Protein AF-X1B7Y0-F1 (afdb_monomer_lite)

Foldseek 3Di:
DDFLFDFQADEDEPVDHGDDDDDDDDPPDDDDDDFCVVVPDLSSVLSVLQSPVLVLLLVLLCVLPVPQFPRNDTHQYEYFADDDELDWAADLRHTYWHDHDPQFHTQSHALSSQLRVQLVSLVRLVADAFLQSLLSSQLSRCLSVVAQAACQRGNDHNPHGPGGLCDQAAPPDDDGSNVSSSLNSVLLNQLLVLCCVVPVPCSSVLSSSLSSCLSNVDHYHHDALVSLVSSLCSQADDRDCQLHGPSRVSSQRSNVSRVSHDDHHPVDDDDDVPDDDDDPD

pLDDT: mean 94.9, std 6.5, range [64.12, 98.94]

Radius of gyration: 22.17 Å; chains: 1; bounding box: 69×45×74 Å

Organism: NCBI:txid412755

Structure (mmCIF, N/CA/C/O backbone):
data_AF-X1B7Y0-F1
#
_entry.id   AF-X1B7Y0-F1
#
loop_
_atom_site.group_PDB
_atom_site.id
_atom_site.type_symbol
_atom_site.label_atom_id
_atom_site.label_alt_id
_atom_site.label_comp_id
_atom_site.label_asym_id
_atom_site.label_entity_id
_atom_site.label_seq_id
_atom_site.pdbx_PDB_ins_code
_atom_site.Cartn_x
_atom_site.Cartn_y
_atom_site.Cartn_z
_atom_site.occupancy
_atom_site.B_iso_or_equiv
_atom_site.auth_seq_id
_atom_site.auth_comp_id
_atom_site.auth_asym_id
_atom_site.auth_atom_id
_atom_site.pdbx_PDB_model_num
ATOM 1 N N . GLU A 1 1 ? 1.555 -11.333 -31.227 1.00 80.06 1 GLU A N 1
ATOM 2 C CA . GLU A 1 1 ? 2.523 -10.581 -30.402 1.00 80.06 1 GLU A CA 1
ATOM 3 C C . GLU A 1 1 ? 1.933 -10.410 -29.010 1.00 80.06 1 GLU A C 1
ATOM 5 O O . GLU A 1 1 ? 0.714 -10.444 -28.895 1.00 80.06 1 GLU A O 1
ATOM 10 N N . SER A 1 2 ? 2.763 -10.257 -27.983 1.00 84.38 2 SER A N 1
ATOM 11 C CA . SER A 1 2 ? 2.358 -9.980 -26.602 1.00 84.38 2 SER A CA 1
ATOM 12 C C . SER A 1 2 ? 3.223 -8.850 -26.042 1.00 84.38 2 SER A C 1
ATOM 14 O O . SER A 1 2 ? 4.425 -8.804 -26.311 1.00 84.38 2 SER A O 1
ATOM 16 N N . ARG A 1 3 ? 2.598 -7.929 -25.305 1.00 88.06 3 ARG A N 1
ATOM 17 C CA . ARG A 1 3 ? 3.204 -6.731 -24.700 1.00 88.06 3 ARG A CA 1
ATOM 18 C C . ARG A 1 3 ? 2.791 -6.644 -23.232 1.00 88.06 3 ARG A C 1
ATOM 20 O O . ARG A 1 3 ? 1.806 -7.272 -22.852 1.00 88.06 3 ARG A O 1
ATOM 27 N N . LEU A 1 4 ? 3.484 -5.823 -22.446 1.00 88.62 4 LEU A N 1
ATOM 28 C CA . LEU A 1 4 ? 3.131 -5.521 -21.051 1.00 88.62 4 LEU A CA 1
ATOM 29 C C . LEU A 1 4 ? 2.107 -4.374 -20.984 1.00 88.62 4 LEU A C 1
ATOM 31 O O . LEU A 1 4 ? 2.339 -3.283 -20.470 1.00 88.62 4 LEU A O 1
ATOM 35 N N . TRP A 1 5 ? 0.957 -4.649 -21.596 1.00 88.44 5 TRP A N 1
ATOM 36 C CA . TRP A 1 5 ? -0.239 -3.814 -21.674 1.00 88.44 5 TRP A CA 1
ATOM 37 C C . TRP A 1 5 ? -1.416 -4.685 -21.242 1.00 88.44 5 TRP A C 1
ATOM 39 O O . TRP A 1 5 ? -1.555 -5.809 -21.730 1.00 88.44 5 TRP A O 1
ATOM 49 N N . GLY A 1 6 ? -2.322 -4.124 -20.439 1.00 90.06 6 GLY A N 1
ATOM 50 C CA . GLY A 1 6 ? -3.611 -4.709 -20.070 1.00 90.06 6 GLY A CA 1
ATOM 51 C C . GLY A 1 6 ? -4.766 -3.716 -20.172 1.00 90.06 6 GLY A C 1
ATOM 52 O O . GLY A 1 6 ? -4.624 -2.628 -20.725 1.00 90.06 6 GLY A O 1
ATOM 53 N N . GLU A 1 7 ? -5.920 -4.103 -19.634 1.00 92.94 7 GLU A N 1
ATOM 54 C CA . GLU A 1 7 ? -7.080 -3.213 -19.482 1.00 92.94 7 GLU A CA 1
ATOM 55 C C . GLU A 1 7 ? -6.757 -2.046 -18.539 1.00 92.94 7 GLU A C 1
ATOM 57 O O . GLU A 1 7 ? -6.940 -0.882 -18.891 1.00 92.94 7 GLU A O 1
ATOM 62 N N . TRP A 1 8 ? -6.189 -2.364 -17.376 1.00 96.06 8 TRP A N 1
ATOM 63 C CA . TRP A 1 8 ? -6.007 -1.408 -16.283 1.00 96.06 8 TRP A CA 1
ATOM 64 C C . TRP A 1 8 ? -4.672 -0.679 -16.318 1.00 96.06 8 TRP A C 1
ATOM 66 O O . TRP A 1 8 ? -4.613 0.483 -15.936 1.00 96.06 8 TRP A O 1
ATOM 76 N N . PHE A 1 9 ? -3.615 -1.326 -16.813 1.00 97.25 9 PHE A N 1
ATOM 77 C CA . PHE A 1 9 ? -2.254 -0.793 -16.763 1.00 97.25 9 PHE A CA 1
ATOM 78 C C . PHE A 1 9 ? -1.541 -0.903 -18.098 1.00 97.25 9 PHE A C 1
ATOM 80 O O . PHE A 1 9 ? -1.702 -1.879 -18.838 1.00 97.25 9 PHE A O 1
ATOM 87 N N . ARG A 1 10 ? -0.683 0.077 -18.373 1.00 96.75 10 ARG A N 1
ATOM 88 C CA . ARG A 1 10 ? 0.258 0.034 -19.486 1.00 96.75 10 ARG A CA 1
ATOM 89 C C . ARG A 1 10 ? 1.651 0.388 -18.996 1.00 96.75 10 ARG A C 1
ATOM 91 O O . ARG A 1 10 ? 1.861 1.475 -18.466 1.00 96.75 10 ARG A O 1
ATOM 98 N N . VAL A 1 11 ? 2.592 -0.519 -19.227 1.00 97.69 11 VAL A N 1
ATOM 99 C CA . VAL A 1 11 ? 3.997 -0.295 -18.901 1.00 97.69 11 VAL A CA 1
ATOM 100 C C . VAL A 1 11 ? 4.692 0.446 -20.036 1.00 97.69 11 VAL A C 1
ATOM 102 O O . VAL A 1 11 ? 4.470 0.134 -21.208 1.00 97.69 11 VAL A O 1
ATOM 105 N N . PHE A 1 12 ? 5.536 1.408 -19.672 1.00 97.56 12 PHE A N 1
ATOM 106 C CA . PHE A 1 12 ? 6.396 2.152 -20.585 1.00 97.56 12 PHE A CA 1
ATOM 107 C C . PHE A 1 12 ? 7.851 2.040 -20.137 1.00 97.56 12 PHE A C 1
ATOM 109 O O . PHE A 1 12 ? 8.200 2.458 -19.030 1.00 97.56 12 PHE A O 1
ATOM 116 N N . ASN A 1 13 ? 8.709 1.503 -21.002 1.00 97.06 13 ASN A N 1
ATOM 117 C CA . ASN A 1 13 ? 10.142 1.434 -20.747 1.00 97.06 13 ASN A CA 1
ATOM 118 C C . ASN A 1 13 ? 10.817 2.751 -21.158 1.00 97.06 13 ASN A C 1
ATOM 120 O O . ASN A 1 13 ? 10.973 3.034 -22.342 1.00 97.06 13 ASN A O 1
ATOM 124 N N . GLN A 1 14 ? 11.262 3.548 -20.188 1.00 97.69 14 GLN A N 1
ATOM 125 C CA . GLN A 1 14 ? 11.878 4.854 -20.447 1.00 97.69 14 GLN A CA 1
ATOM 126 C C . GLN A 1 14 ? 13.345 4.759 -20.910 1.00 97.69 14 GLN A C 1
ATOM 128 O O . GLN A 1 14 ? 13.891 5.732 -21.432 1.00 97.69 14 GLN A O 1
ATOM 133 N N . ALA A 1 15 ? 13.980 3.587 -20.791 1.00 94.75 15 ALA A N 1
ATOM 134 C CA . ALA A 1 15 ? 15.352 3.345 -21.247 1.00 94.75 15 ALA A CA 1
ATOM 135 C C . ALA A 1 15 ? 15.446 2.879 -22.715 1.00 94.75 15 ALA A C 1
ATOM 137 O O . ALA A 1 15 ? 16.546 2.669 -23.234 1.00 94.75 15 ALA A O 1
ATOM 138 N N . GLY A 1 16 ? 14.318 2.699 -23.409 1.00 91.19 16 GLY A N 1
ATOM 139 C CA . GLY A 1 16 ? 14.315 2.234 -24.793 1.00 91.19 16 GLY A CA 1
ATOM 140 C C . GLY A 1 16 ? 12.927 1.905 -25.327 1.00 91.19 16 GLY A C 1
ATOM 141 O O . GLY A 1 16 ? 11.955 2.593 -25.053 1.00 91.19 16 GLY A O 1
ATOM 142 N N . SER A 1 17 ? 12.841 0.872 -26.163 1.00 89.50 17 SER A N 1
ATOM 143 C CA . SER A 1 17 ? 11.557 0.359 -26.646 1.00 89.50 17 SER A CA 1
ATOM 144 C C . SER A 1 17 ? 10.957 -0.628 -25.650 1.00 89.50 17 SER A C 1
ATOM 146 O O . SER A 1 17 ? 11.680 -1.508 -25.181 1.00 89.50 17 SER A O 1
ATOM 148 N N . ASP A 1 18 ? 9.641 -0.561 -25.443 1.00 88.81 18 ASP A N 1
ATOM 149 C CA . ASP A 1 18 ? 8.890 -1.566 -24.681 1.00 88.81 18 ASP A CA 1
ATOM 150 C C . ASP A 1 18 ? 9.189 -2.991 -25.173 1.00 88.81 18 ASP A C 1
ATOM 152 O O . ASP A 1 18 ? 9.320 -3.248 -26.380 1.00 88.81 18 ASP A O 1
ATOM 156 N N . THR A 1 19 ? 9.248 -3.938 -24.241 1.00 87.44 19 THR A N 1
ATOM 157 C CA . THR A 1 19 ? 9.445 -5.348 -24.557 1.00 87.44 19 THR A CA 1
ATOM 158 C C . THR A 1 19 ? 8.231 -5.903 -25.309 1.00 87.44 19 THR A C 1
ATOM 160 O O . THR A 1 19 ? 7.080 -5.811 -24.874 1.00 87.44 19 THR A O 1
ATOM 163 N N . VAL A 1 20 ? 8.493 -6.538 -26.457 1.00 88.31 20 VAL A N 1
ATOM 164 C CA . VAL A 1 20 ? 7.480 -7.221 -27.272 1.00 88.31 20 VAL A CA 1
ATOM 165 C C . VAL A 1 20 ? 7.924 -8.650 -27.546 1.00 88.31 20 VAL A C 1
ATOM 167 O O . VAL A 1 20 ? 9.014 -8.888 -28.067 1.00 88.31 20 VAL A O 1
ATOM 170 N N . LEU A 1 21 ? 7.049 -9.611 -27.255 1.00 86.38 21 LEU A N 1
ATOM 171 C CA . LEU A 1 21 ? 7.232 -11.001 -27.656 1.00 86.38 21 LEU A CA 1
ATOM 172 C C . LEU A 1 21 ? 6.432 -11.301 -28.921 1.00 86.38 21 LEU A C 1
ATOM 174 O O . LEU A 1 21 ? 5.257 -10.950 -29.044 1.00 86.38 21 LEU A O 1
ATOM 178 N N . SER A 1 22 ? 7.045 -12.015 -29.860 1.00 85.75 22 SER A N 1
ATOM 179 C CA . SER A 1 22 ? 6.376 -12.518 -31.058 1.00 85.75 22 SER A CA 1
ATOM 180 C C . SER A 1 22 ? 6.602 -14.022 -31.193 1.00 85.75 22 SER A C 1
ATOM 182 O O . SER A 1 22 ? 7.690 -14.532 -30.944 1.00 85.75 22 SER A O 1
ATOM 184 N N . GLN A 1 23 ? 5.544 -14.748 -31.551 1.00 82.81 23 GLN A N 1
ATOM 185 C CA . GLN A 1 23 ? 5.590 -16.184 -31.805 1.00 82.81 23 GLN A CA 1
ATOM 186 C C . GLN A 1 23 ? 4.697 -16.492 -33.005 1.00 82.81 23 GLN A C 1
ATOM 188 O O . GLN A 1 23 ? 3.606 -15.935 -33.134 1.00 82.81 23 GLN A O 1
ATOM 193 N N . THR A 1 24 ? 5.163 -17.383 -33.880 1.00 83.75 24 THR A N 1
ATOM 194 C CA . THR A 1 24 ? 4.328 -17.970 -34.933 1.00 83.75 24 THR A CA 1
ATOM 195 C C . THR A 1 24 ? 3.667 -19.223 -34.375 1.00 83.75 24 THR A C 1
ATOM 197 O O . THR A 1 24 ? 4.356 -20.123 -33.901 1.00 83.75 24 THR A O 1
ATOM 200 N N . VAL A 1 25 ? 2.339 -19.281 -34.430 1.00 81.50 25 VAL A N 1
ATOM 201 C CA . VAL A 1 25 ? 1.534 -20.360 -33.845 1.00 81.50 25 VAL A CA 1
ATOM 202 C C . VAL A 1 25 ? 0.795 -21.076 -34.970 1.00 81.50 25 VAL A C 1
ATOM 204 O O . VAL A 1 25 ? 0.248 -20.417 -35.852 1.00 81.50 25 VAL A O 1
ATOM 207 N N . THR A 1 26 ? 0.764 -22.411 -34.953 1.00 81.12 26 THR A N 1
ATOM 208 C CA . THR A 1 26 ? -0.072 -23.186 -35.886 1.00 81.12 26 THR A CA 1
ATOM 209 C C . THR A 1 26 ? -1.399 -23.525 -35.199 1.00 81.12 26 THR A C 1
ATOM 211 O O . THR A 1 26 ? -1.381 -24.257 -34.205 1.00 81.12 26 THR A O 1
ATOM 214 N N . PRO A 1 27 ? -2.550 -23.017 -35.683 1.00 81.94 27 PRO A N 1
ATOM 215 C CA . PRO A 1 27 ? -3.851 -23.367 -35.117 1.00 81.94 27 PRO A CA 1
ATOM 216 C C . PRO A 1 27 ? -4.098 -24.888 -35.146 1.00 81.94 27 PRO A C 1
ATOM 218 O O . PRO A 1 27 ? -3.674 -25.542 -36.102 1.00 81.94 27 PRO A O 1
ATOM 221 N N . PRO A 1 28 ? -4.802 -25.471 -34.154 1.00 80.38 28 PRO A N 1
ATOM 222 C CA . PRO A 1 28 ? -5.518 -24.818 -33.051 1.00 80.38 28 PRO A CA 1
ATOM 223 C C . PRO A 1 28 ? -4.727 -24.753 -31.723 1.00 80.38 28 PRO A C 1
ATOM 225 O O . PRO A 1 28 ? -5.338 -24.631 -30.665 1.00 80.38 28 PRO A O 1
ATOM 228 N N . GLY A 1 29 ? -3.395 -24.884 -31.739 1.00 74.12 29 GLY A N 1
ATOM 229 C CA . GLY A 1 29 ? -2.603 -24.950 -30.503 1.00 74.12 29 GLY A CA 1
ATOM 230 C C . GLY A 1 29 ? -2.594 -23.633 -29.706 1.00 74.12 29 GLY A C 1
ATOM 231 O O . GLY A 1 29 ? -2.561 -22.564 -30.323 1.00 74.12 29 GLY A O 1
ATOM 232 N N . PRO A 1 30 ? -2.596 -23.677 -28.357 1.00 79.81 30 PRO A N 1
ATOM 233 C CA . PRO A 1 30 ? -2.396 -22.481 -27.544 1.00 79.81 30 PRO A CA 1
ATOM 234 C C . PRO A 1 30 ? -0.981 -21.921 -27.745 1.00 79.81 30 PRO A C 1
ATOM 236 O O . PRO A 1 30 ? -0.028 -22.671 -27.965 1.00 79.81 30 PRO A O 1
ATOM 239 N N . ALA A 1 31 ? -0.846 -20.600 -27.640 1.00 78.81 31 ALA A N 1
ATOM 240 C CA . ALA A 1 31 ? 0.438 -19.910 -27.610 1.00 78.81 31 ALA A CA 1
ATOM 241 C C . ALA A 1 31 ? 0.683 -19.373 -26.204 1.00 78.81 31 ALA A C 1
ATOM 243 O O . ALA A 1 31 ? -0.099 -18.561 -25.713 1.00 78.81 31 ALA A O 1
ATOM 244 N N . ASN A 1 32 ? 1.767 -19.819 -25.577 1.00 83.50 32 ASN A N 1
ATOM 245 C CA . ASN A 1 32 ? 2.178 -19.329 -24.269 1.00 83.50 32 ASN A CA 1
ATOM 246 C C . ASN A 1 32 ? 3.287 -18.297 -24.462 1.00 83.50 32 ASN A C 1
ATOM 248 O O . ASN A 1 32 ? 4.335 -18.605 -25.030 1.00 83.50 32 ASN A O 1
ATOM 252 N N . PHE A 1 33 ? 3.054 -17.085 -23.971 1.00 83.69 33 PHE A N 1
ATOM 253 C CA . PHE A 1 33 ? 4.073 -16.050 -23.878 1.00 83.69 33 PHE A CA 1
ATOM 254 C C . PHE A 1 33 ? 4.590 -16.005 -22.443 1.00 83.69 33 PHE A C 1
ATOM 256 O O . PHE A 1 33 ? 3.805 -15.806 -21.521 1.00 83.69 33 PHE A O 1
ATOM 263 N N . MET A 1 34 ? 5.899 -16.181 -22.266 1.00 88.69 34 MET A N 1
ATOM 264 C CA . MET A 1 34 ? 6.578 -15.947 -20.993 1.00 88.69 34 MET A CA 1
ATOM 265 C C . MET A 1 34 ? 7.440 -14.696 -21.131 1.00 88.69 34 MET A C 1
ATOM 267 O O . MET A 1 34 ? 8.426 -14.695 -21.872 1.00 88.69 34 MET A O 1
ATOM 271 N N . HIS A 1 35 ? 7.048 -13.621 -20.452 1.00 90.81 35 HIS A N 1
ATOM 272 C CA . HIS A 1 35 ? 7.843 -12.395 -20.397 1.00 90.81 35 HIS A CA 1
ATOM 273 C C . HIS A 1 35 ? 8.987 -12.553 -19.396 1.00 90.81 35 HIS A C 1
ATOM 275 O O . HIS A 1 35 ? 8.810 -13.152 -18.343 1.00 90.81 35 HIS A O 1
ATOM 281 N N . ASN A 1 36 ? 10.162 -12.014 -19.739 1.00 91.88 36 ASN A N 1
ATOM 282 C CA . ASN A 1 36 ? 11.367 -12.048 -18.900 1.00 91.88 36 ASN A CA 1
ATOM 283 C C . ASN A 1 36 ? 11.826 -13.465 -18.453 1.00 91.88 36 ASN A C 1
ATOM 285 O O . ASN A 1 36 ? 12.352 -13.632 -17.359 1.00 91.88 36 ASN A O 1
ATOM 289 N N . ASP A 1 37 ? 11.688 -14.481 -19.315 1.00 91.38 37 ASP A N 1
ATOM 290 C CA . ASP A 1 37 ? 11.996 -15.893 -18.994 1.00 91.38 37 ASP A CA 1
ATOM 291 C C . ASP A 1 37 ? 13.430 -16.127 -18.468 1.00 91.38 37 ASP A C 1
ATOM 293 O O . ASP A 1 37 ? 13.638 -16.808 -17.469 1.00 91.38 37 ASP A O 1
ATOM 297 N N . LEU A 1 38 ? 14.438 -15.503 -19.093 1.00 91.75 38 LEU A N 1
ATOM 298 C CA . LEU A 1 38 ? 15.835 -15.620 -18.644 1.00 91.75 38 LEU A CA 1
ATOM 299 C C . LEU A 1 38 ? 16.124 -14.863 -17.343 1.00 91.75 38 LEU A C 1
ATOM 301 O O . LEU A 1 38 ? 17.136 -15.136 -16.700 1.00 91.75 38 LEU A O 1
ATOM 305 N N . ASN A 1 39 ? 15.288 -13.878 -17.006 1.00 93.31 39 ASN A N 1
ATOM 306 C CA . ASN A 1 39 ? 15.407 -13.029 -15.828 1.00 93.31 39 ASN A CA 1
ATOM 307 C C . ASN A 1 39 ? 16.841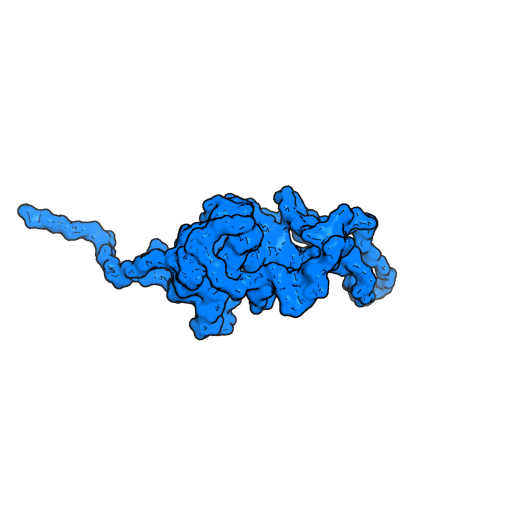 -12.533 -15.540 1.00 93.31 39 ASN A C 1
ATOM 309 O O . ASN A 1 39 ? 17.331 -12.597 -14.410 1.00 93.31 39 ASN A O 1
ATOM 313 N N . ASN A 1 40 ? 17.539 -12.055 -16.572 1.00 95.38 40 ASN A N 1
ATOM 314 C CA . ASN A 1 40 ? 18.938 -11.610 -16.512 1.00 95.38 40 ASN A CA 1
ATOM 315 C C . ASN A 1 40 ? 19.140 -10.150 -16.957 1.00 95.38 40 ASN A C 1
ATOM 317 O O . ASN A 1 40 ? 20.273 -9.686 -17.035 1.00 95.38 40 ASN A O 1
ATOM 321 N N . ASP A 1 41 ? 18.047 -9.441 -17.230 1.00 95.06 41 ASP A N 1
ATOM 322 C CA . ASP A 1 41 ? 18.008 -8.055 -17.692 1.00 95.06 41 ASP A CA 1
ATOM 323 C C . ASP A 1 41 ? 17.093 -7.276 -16.743 1.00 95.06 41 ASP A C 1
ATOM 325 O O . ASP A 1 41 ? 15.922 -7.628 -16.573 1.00 95.06 41 ASP A O 1
ATOM 329 N N . GLU A 1 42 ? 17.634 -6.273 -16.053 1.00 95.25 42 GLU A N 1
ATOM 330 C CA . GLU A 1 42 ? 16.857 -5.501 -15.084 1.00 95.25 42 GLU A CA 1
ATOM 331 C C . GLU A 1 42 ? 15.723 -4.714 -15.737 1.00 95.25 42 GLU A C 1
ATOM 333 O O . GLU A 1 42 ? 14.658 -4.606 -15.137 1.00 95.25 42 GLU A O 1
ATOM 338 N N . TYR A 1 43 ? 15.902 -4.238 -16.973 1.00 96.62 43 TYR A N 1
ATOM 339 C CA . TYR A 1 43 ? 14.909 -3.397 -17.631 1.00 96.62 43 TYR A CA 1
ATOM 340 C C . TYR A 1 43 ? 13.664 -4.208 -17.961 1.00 96.62 43 TYR A C 1
ATOM 342 O O . TYR A 1 43 ? 12.551 -3.789 -17.651 1.00 96.62 43 TYR A O 1
ATOM 350 N N . LYS A 1 44 ? 13.856 -5.423 -18.486 1.00 95.69 44 LYS A N 1
ATOM 351 C CA . LYS A 1 44 ? 12.757 -6.361 -18.764 1.00 95.69 44 LYS A CA 1
ATOM 352 C C . LYS A 1 44 ? 12.087 -6.853 -17.489 1.00 95.69 44 LYS A C 1
ATOM 354 O O . LYS A 1 44 ? 10.874 -7.050 -17.467 1.00 95.69 44 LYS A O 1
ATOM 359 N N . ARG A 1 45 ? 12.871 -7.069 -16.430 1.00 96.44 45 ARG A N 1
ATOM 360 C CA . ARG A 1 45 ? 12.350 -7.467 -15.119 1.00 96.44 45 ARG A CA 1
ATOM 361 C C . ARG A 1 45 ? 11.471 -6.376 -14.521 1.00 96.44 45 ARG A C 1
ATOM 363 O O . ARG A 1 45 ? 10.372 -6.690 -14.079 1.00 96.44 45 ARG A O 1
ATOM 370 N N . ALA A 1 46 ? 11.920 -5.123 -14.566 1.00 97.75 46 ALA A N 1
ATOM 371 C CA . ALA A 1 46 ? 11.151 -3.973 -14.110 1.00 97.75 46 ALA A CA 1
ATOM 372 C C . ALA A 1 46 ? 9.839 -3.833 -14.888 1.00 97.75 46 ALA A C 1
ATOM 374 O O . ALA A 1 46 ? 8.799 -3.612 -14.278 1.00 97.75 46 ALA A O 1
ATOM 375 N N . GLU A 1 47 ? 9.849 -4.053 -16.210 1.00 97.56 47 GLU A N 1
ATOM 376 C CA . GLU A 1 47 ? 8.614 -4.021 -16.996 1.00 97.56 47 GLU A CA 1
ATOM 377 C C . GLU A 1 47 ? 7.600 -5.086 -16.526 1.00 97.56 47 GLU A C 1
ATOM 379 O O . GLU A 1 47 ? 6.421 -4.782 -16.330 1.00 97.56 47 GLU A O 1
ATOM 384 N N . VAL A 1 48 ? 8.040 -6.336 -16.323 1.00 96.56 48 VAL A N 1
ATOM 385 C CA . VAL A 1 48 ? 7.154 -7.425 -15.864 1.00 96.56 48 VAL A CA 1
ATOM 386 C C . VAL A 1 48 ? 6.641 -7.163 -14.453 1.00 96.56 48 VAL A C 1
ATOM 388 O O . VAL A 1 48 ? 5.444 -7.305 -14.203 1.00 96.56 48 VAL A O 1
ATOM 391 N N . ASN A 1 49 ? 7.529 -6.754 -13.547 1.00 97.69 49 ASN A N 1
ATOM 392 C CA . ASN A 1 49 ? 7.178 -6.420 -12.173 1.00 97.69 49 ASN A CA 1
ATOM 393 C C . ASN A 1 49 ? 6.168 -5.274 -12.120 1.00 97.69 49 ASN A C 1
ATOM 395 O O . ASN A 1 49 ? 5.152 -5.410 -11.448 1.00 97.69 49 ASN A O 1
ATOM 399 N N . GLY A 1 50 ? 6.424 -4.185 -12.853 1.00 97.69 50 GLY A N 1
ATOM 400 C CA . GLY A 1 50 ? 5.550 -3.017 -12.921 1.00 97.69 50 GLY A CA 1
ATOM 401 C C . GLY A 1 50 ? 4.130 -3.395 -13.326 1.00 97.69 50 GLY A C 1
ATOM 402 O O . GLY A 1 50 ? 3.175 -3.029 -12.646 1.00 97.69 50 GLY A O 1
ATOM 403 N N . TYR A 1 51 ? 3.985 -4.198 -14.385 1.00 96.94 51 TYR A N 1
ATOM 404 C CA . TYR A 1 51 ? 2.671 -4.675 -14.812 1.00 96.94 51 TYR A CA 1
ATOM 405 C C . TYR A 1 51 ? 2.009 -5.577 -13.763 1.00 96.94 51 TYR A C 1
ATOM 407 O O . TYR A 1 51 ? 0.840 -5.396 -13.426 1.00 96.94 51 TYR A O 1
ATOM 415 N N . TYR A 1 52 ? 2.740 -6.574 -13.264 1.00 96.88 52 TYR A N 1
ATOM 416 C CA . TYR A 1 52 ? 2.186 -7.604 -12.389 1.00 96.88 52 TYR A CA 1
ATOM 417 C C . TYR A 1 52 ? 1.790 -7.053 -11.014 1.00 96.88 52 TYR A C 1
ATOM 419 O O . TYR A 1 52 ? 0.665 -7.262 -10.569 1.00 96.88 52 TYR A O 1
ATOM 427 N N . GLN A 1 53 ? 2.685 -6.307 -10.367 1.00 98.44 53 GLN A N 1
ATOM 428 C CA . GLN A 1 53 ? 2.471 -5.805 -9.010 1.00 98.44 53 GLN A CA 1
ATOM 429 C C . GLN A 1 53 ? 1.408 -4.702 -8.962 1.00 98.44 53 GLN A C 1
ATOM 431 O O . GLN A 1 53 ? 0.612 -4.684 -8.031 1.00 98.44 53 GLN A O 1
ATOM 436 N N . ALA A 1 54 ? 1.309 -3.839 -9.981 1.00 97.88 54 ALA A N 1
ATOM 437 C CA . ALA A 1 54 ? 0.240 -2.838 -10.036 1.00 97.88 54 ALA A CA 1
ATOM 438 C C . ALA A 1 54 ? -1.156 -3.486 -10.152 1.00 97.88 54 ALA A C 1
ATOM 440 O O . ALA A 1 54 ? -2.102 -3.042 -9.501 1.00 97.88 54 ALA A O 1
ATOM 441 N N . ASN A 1 55 ? -1.281 -4.583 -10.917 1.00 97.69 55 ASN A N 1
ATOM 442 C CA . ASN A 1 55 ? -2.525 -5.361 -10.956 1.00 97.69 55 ASN A CA 1
ATOM 443 C C . ASN A 1 55 ? -2.835 -6.013 -9.603 1.00 97.69 55 ASN A C 1
ATOM 445 O O . ASN A 1 55 ? -3.985 -5.951 -9.188 1.00 97.69 55 ASN A O 1
ATOM 449 N N . ILE A 1 56 ? -1.840 -6.564 -8.893 1.00 98.25 56 ILE A N 1
ATOM 450 C CA . ILE A 1 56 ? -2.050 -7.126 -7.545 1.00 98.25 56 ILE A CA 1
ATOM 451 C C . ILE A 1 56 ? -2.664 -6.090 -6.606 1.00 98.25 56 ILE A C 1
ATOM 453 O O . ILE A 1 56 ? -3.659 -6.384 -5.952 1.00 98.25 56 ILE A O 1
ATOM 457 N N . VAL A 1 57 ? -2.101 -4.881 -6.553 1.00 98.56 57 VAL A N 1
ATOM 458 C CA . VAL A 1 57 ? -2.586 -3.842 -5.634 1.00 98.56 57 VAL A CA 1
ATOM 459 C C . VAL A 1 57 ? -4.005 -3.430 -6.007 1.00 98.56 57 VAL A C 1
ATOM 461 O O . VAL A 1 57 ? -4.867 -3.353 -5.138 1.00 98.56 57 VAL A O 1
ATOM 464 N N . ARG A 1 58 ? -4.282 -3.238 -7.304 1.00 98.12 58 ARG A N 1
ATOM 465 C CA . ARG A 1 58 ? -5.637 -2.938 -7.778 1.00 98.12 58 ARG A CA 1
ATOM 466 C C . ARG A 1 58 ? -6.628 -4.035 -7.394 1.00 98.12 58 ARG A C 1
ATOM 468 O O . ARG A 1 58 ? -7.695 -3.717 -6.877 1.00 98.12 58 ARG A O 1
ATOM 475 N N . ASP A 1 59 ? -6.292 -5.293 -7.668 1.00 98.19 59 ASP A N 1
ATOM 476 C CA . ASP A 1 59 ? -7.154 -6.451 -7.415 1.00 98.19 59 ASP A CA 1
ATOM 477 C C . ASP A 1 59 ? -7.410 -6.639 -5.915 1.00 98.19 59 ASP A C 1
ATOM 479 O O . ASP A 1 59 ? -8.545 -6.894 -5.508 1.00 98.19 59 ASP A O 1
ATOM 483 N N . PHE A 1 60 ? -6.390 -6.415 -5.086 1.00 98.75 60 PHE A N 1
ATOM 484 C CA . PHE A 1 60 ? -6.522 -6.352 -3.634 1.00 98.75 60 PHE A CA 1
ATOM 485 C C . PHE A 1 60 ? -7.507 -5.251 -3.216 1.00 98.75 60 PHE A C 1
ATOM 487 O O . PHE A 1 60 ? -8.473 -5.529 -2.510 1.00 98.75 60 PHE A O 1
ATOM 494 N N . THR A 1 61 ? -7.355 -4.020 -3.716 1.00 98.69 61 THR A N 1
ATOM 495 C CA . THR A 1 61 ? -8.258 -2.912 -3.366 1.00 98.69 61 THR A CA 1
ATOM 496 C C . THR A 1 61 ? -9.707 -3.194 -3.765 1.00 98.69 61 THR A C 1
ATOM 498 O O . THR A 1 61 ? -10.614 -3.007 -2.953 1.00 98.69 61 THR A O 1
ATOM 501 N N . ILE A 1 62 ? -9.957 -3.683 -4.986 1.00 97.94 62 ILE A N 1
ATOM 502 C CA . ILE A 1 62 ? -11.332 -3.950 -5.444 1.00 97.94 62 ILE A CA 1
ATOM 503 C C . ILE A 1 62 ? -11.960 -5.188 -4.800 1.00 97.94 62 ILE A C 1
ATOM 505 O O . ILE A 1 62 ? -13.183 -5.316 -4.834 1.00 97.94 62 ILE A O 1
ATOM 509 N N . THR A 1 63 ? -11.159 -6.081 -4.209 1.00 98.38 63 THR A N 1
ATOM 510 C CA . THR A 1 63 ? -11.671 -7.194 -3.397 1.00 98.38 63 THR A CA 1
ATOM 511 C C . THR A 1 63 ? -12.432 -6.657 -2.185 1.00 98.38 63 THR A C 1
ATOM 513 O O . THR A 1 63 ? -13.519 -7.146 -1.883 1.00 98.38 63 THR A O 1
ATOM 516 N N . TYR A 1 64 ? -11.922 -5.597 -1.550 1.00 98.44 64 TYR A N 1
ATOM 517 C CA . TYR A 1 64 ? -12.538 -4.993 -0.364 1.00 98.44 64 TYR A CA 1
ATOM 518 C C . TYR A 1 64 ? -13.469 -3.820 -0.670 1.00 98.44 64 TYR A C 1
ATOM 520 O O . TYR A 1 64 ? -14.398 -3.560 0.094 1.00 98.44 64 TYR A O 1
ATOM 528 N N . ASN A 1 65 ? -13.258 -3.122 -1.787 1.00 98.31 65 ASN A N 1
ATOM 529 C CA . ASN A 1 65 ? -14.160 -2.078 -2.259 1.00 98.31 65 ASN A CA 1
ATOM 530 C C . ASN A 1 65 ? -14.262 -2.081 -3.798 1.00 98.31 65 ASN A C 1
ATOM 532 O O . ASN A 1 65 ? -13.532 -1.358 -4.481 1.00 98.31 65 ASN A O 1
ATOM 536 N N . PRO A 1 66 ? -15.213 -2.839 -4.378 1.00 97.38 66 PRO A N 1
ATOM 537 C CA . PRO A 1 66 ? -15.423 -2.881 -5.829 1.00 97.38 66 PRO A CA 1
ATOM 538 C C . PRO A 1 66 ? -15.775 -1.522 -6.458 1.00 97.38 66 PRO A C 1
ATOM 540 O O . PRO A 1 66 ? -15.643 -1.337 -7.669 1.00 97.38 66 PRO A O 1
ATOM 543 N N . SER A 1 67 ? -16.257 -0.581 -5.644 1.00 96.69 67 SER A N 1
ATOM 544 C CA . SER A 1 67 ? -16.620 0.782 -6.036 1.00 96.69 67 SER A CA 1
ATOM 545 C C . SER A 1 67 ? -15.546 1.823 -5.718 1.00 96.69 67 SER A C 1
ATOM 547 O O . SER A 1 67 ? -15.840 3.014 -5.820 1.00 96.69 67 SER A O 1
ATOM 549 N N . TYR A 1 68 ? -14.326 1.406 -5.350 1.00 98.12 68 TYR A N 1
ATOM 550 C CA . TYR A 1 68 ? -13.256 2.341 -5.011 1.00 98.12 68 TYR A CA 1
ATOM 551 C C . TYR A 1 68 ? -13.053 3.342 -6.165 1.00 98.12 68 TYR A C 1
ATOM 553 O O . TYR A 1 68 ? -12.991 2.934 -7.338 1.00 98.12 68 TYR A O 1
ATOM 561 N N . PRO A 1 69 ? -13.022 4.652 -5.873 1.00 97.00 69 PRO A N 1
ATOM 562 C CA . PRO A 1 69 ? -12.948 5.680 -6.901 1.00 97.00 69 PRO A CA 1
ATOM 563 C C . PRO A 1 69 ? -11.664 5.562 -7.729 1.00 97.00 69 PRO A C 1
ATOM 565 O O . PRO A 1 69 ? -10.630 5.105 -7.255 1.00 97.00 69 PRO A O 1
ATOM 568 N N . GLY A 1 70 ? -11.729 5.961 -8.999 1.00 92.31 70 GLY A N 1
ATOM 569 C CA . GLY A 1 70 ? -10.555 6.062 -9.872 1.00 92.31 70 GLY A CA 1
ATOM 570 C C . GLY A 1 70 ? -10.028 4.747 -10.454 1.00 92.31 70 GLY A C 1
ATOM 571 O O . GLY A 1 70 ? -9.353 4.769 -11.477 1.00 92.31 70 GLY A O 1
ATOM 572 N N . LEU A 1 71 ? -10.397 3.579 -9.919 1.00 93.56 71 LEU A N 1
ATOM 573 C CA . LEU A 1 71 ? -9.843 2.290 -10.380 1.00 93.56 71 LEU A CA 1
ATOM 574 C C . LEU A 1 71 ? -10.491 1.721 -11.653 1.00 93.56 71 LEU A C 1
ATOM 576 O O . LEU A 1 71 ? -10.095 0.655 -12.141 1.00 93.56 71 LEU A O 1
ATOM 580 N N . GLN A 1 72 ? -11.483 2.424 -12.205 1.00 87.50 72 GLN A N 1
ATOM 581 C CA . GLN A 1 72 ? -12.119 2.120 -13.493 1.00 87.50 72 GLN A CA 1
ATOM 582 C C . GLN A 1 72 ? -11.378 2.765 -14.680 1.00 87.50 72 GLN A C 1
ATOM 584 O O . GLN A 1 72 ? -11.820 2.649 -15.824 1.00 87.50 72 GLN A O 1
ATOM 589 N N . GLN A 1 73 ? -10.280 3.479 -14.421 1.00 82.25 73 GLN A N 1
ATOM 590 C CA . GLN A 1 73 ? -9.422 4.062 -15.450 1.00 82.25 73 GLN A CA 1
ATOM 591 C C . GLN A 1 73 ? -8.804 2.992 -16.359 1.00 82.25 73 GLN A C 1
ATOM 593 O O . GLN A 1 73 ? -8.420 1.916 -15.908 1.00 82.25 73 GLN A O 1
ATOM 598 N N . ASN A 1 74 ? -8.661 3.314 -17.644 1.00 88.38 74 ASN A N 1
ATOM 599 C CA . ASN A 1 74 ? -8.055 2.413 -18.620 1.00 88.38 74 ASN A CA 1
ATOM 600 C C . ASN A 1 74 ? -6.581 2.754 -18.818 1.00 88.38 74 ASN A C 1
ATOM 602 O O . ASN A 1 74 ? -6.248 3.909 -19.085 1.00 88.38 74 ASN A O 1
ATOM 606 N N . ALA A 1 75 ? -5.733 1.728 -18.790 1.00 94.12 75 ALA A N 1
ATOM 607 C CA . ALA A 1 75 ? -4.310 1.818 -19.100 1.00 94.12 75 ALA A CA 1
ATOM 608 C C . ALA A 1 75 ? -3.551 2.891 -18.291 1.00 94.12 75 ALA A C 1
ATOM 610 O O . ALA A 1 75 ? -2.788 3.670 -18.869 1.00 94.12 75 ALA A O 1
ATOM 611 N N . PHE A 1 76 ? -3.734 2.906 -16.966 1.00 97.25 76 PHE A N 1
ATOM 612 C CA . PHE A 1 76 ? -2.934 3.714 -16.046 1.00 97.25 76 PHE A CA 1
ATOM 613 C C . PHE A 1 76 ? -1.428 3.509 -16.323 1.00 97.25 76 PHE A C 1
ATOM 615 O O . PHE A 1 76 ? -0.980 2.353 -16.397 1.00 97.25 76 PHE A O 1
ATOM 622 N N . PRO A 1 77 ? -0.649 4.585 -16.538 1.00 98.12 77 PRO A N 1
ATOM 623 C CA . PRO A 1 77 ? 0.759 4.472 -16.891 1.00 98.12 77 PRO A CA 1
ATOM 624 C C . PRO A 1 77 ? 1.634 3.963 -15.742 1.00 98.12 77 PRO A C 1
ATOM 626 O O . PRO A 1 77 ? 1.615 4.484 -14.628 1.00 98.12 77 PRO A O 1
ATOM 629 N N . VAL A 1 78 ? 2.468 2.977 -16.067 1.00 98.50 78 VAL A N 1
ATOM 630 C CA . VAL A 1 78 ? 3.531 2.452 -15.208 1.00 98.50 78 VAL A CA 1
ATOM 631 C C . 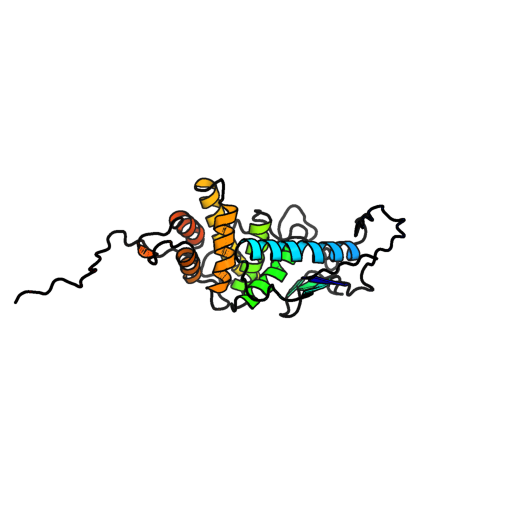VAL A 1 78 ? 4.857 2.679 -15.927 1.00 98.50 78 VAL A C 1
ATOM 633 O O . VAL A 1 78 ? 5.224 1.930 -16.836 1.00 98.50 78 VAL A O 1
ATOM 636 N N . ASN A 1 79 ? 5.563 3.747 -15.574 1.00 98.69 79 ASN A N 1
ATOM 637 C CA . ASN A 1 79 ? 6.828 4.098 -16.207 1.00 98.69 79 ASN A CA 1
ATOM 638 C C . ASN A 1 79 ? 7.978 3.419 -15.463 1.00 98.69 79 ASN A C 1
ATOM 640 O O . ASN A 1 79 ? 8.166 3.622 -14.268 1.00 98.69 79 ASN A O 1
ATOM 644 N N . VAL A 1 80 ? 8.772 2.626 -16.171 1.00 98.69 80 VAL A N 1
ATOM 645 C CA . VAL A 1 80 ? 9.926 1.924 -15.598 1.00 98.69 80 VAL A CA 1
ATOM 646 C C . VAL A 1 80 ? 11.208 2.352 -16.292 1.00 98.69 80 VAL A C 1
ATOM 648 O O . VAL A 1 80 ? 11.189 2.800 -17.439 1.00 98.69 80 VAL A O 1
ATOM 651 N N . ASN A 1 81 ? 12.337 2.154 -15.615 1.00 98.44 81 ASN A N 1
ATOM 652 C CA . ASN A 1 81 ? 13.674 2.426 -16.141 1.00 98.44 81 ASN A CA 1
ATOM 653 C C . ASN A 1 81 ? 13.913 3.912 -16.470 1.00 98.44 81 ASN A C 1
ATOM 655 O O . ASN A 1 81 ? 14.553 4.232 -17.473 1.00 98.44 81 ASN A O 1
ATOM 659 N N . LEU A 1 82 ? 13.407 4.829 -15.641 1.00 98.56 82 LEU A N 1
ATOM 660 C CA . LEU A 1 82 ? 13.768 6.246 -15.735 1.00 98.56 82 LEU A CA 1
ATOM 661 C C . LEU A 1 82 ? 15.260 6.418 -15.417 1.00 98.56 82 LEU A C 1
ATOM 663 O O . LEU A 1 82 ? 15.774 5.776 -14.501 1.00 98.56 82 LEU A O 1
ATOM 667 N N . ASN A 1 83 ? 15.941 7.296 -16.164 1.00 97.88 83 ASN A N 1
ATOM 668 C CA . ASN A 1 83 ? 17.380 7.564 -16.034 1.00 97.88 83 ASN A CA 1
ATOM 669 C C . ASN A 1 83 ? 17.702 8.438 -14.807 1.00 97.88 83 ASN A C 1
ATOM 671 O O . ASN A 1 83 ? 18.193 9.562 -14.924 1.00 97.88 83 ASN A O 1
ATOM 675 N N . ASP A 1 84 ? 17.393 7.891 -13.643 1.00 98.00 84 ASP A N 1
ATOM 676 C CA . ASP A 1 84 ? 17.748 8.356 -12.312 1.00 98.00 84 ASP A CA 1
ATOM 677 C C . ASP A 1 84 ? 17.955 7.103 -11.429 1.00 98.00 84 ASP A C 1
ATOM 679 O O . ASP A 1 84 ? 17.970 5.981 -11.949 1.00 98.00 84 ASP A O 1
ATOM 683 N N . ASN A 1 85 ? 18.205 7.252 -10.130 1.00 97.31 85 ASN A N 1
ATOM 684 C CA . ASN A 1 85 ? 18.507 6.131 -9.236 1.00 97.31 85 ASN A CA 1
ATOM 685 C C . ASN A 1 85 ? 18.050 6.368 -7.791 1.00 97.31 85 ASN A C 1
ATOM 687 O O . ASN A 1 85 ? 17.831 7.500 -7.374 1.00 97.31 85 ASN A O 1
ATOM 691 N N . CYS A 1 86 ? 17.930 5.274 -7.031 1.00 96.38 86 CYS A N 1
ATOM 692 C CA . CYS A 1 86 ? 17.614 5.285 -5.598 1.00 96.38 86 CYS A CA 1
ATOM 693 C C . CYS A 1 86 ? 16.316 6.018 -5.218 1.00 96.38 86 CYS A C 1
ATOM 695 O O . CYS A 1 86 ? 16.228 6.582 -4.129 1.00 96.38 86 CYS A O 1
ATOM 697 N N . ASN A 1 87 ? 15.310 6.005 -6.096 1.00 97.50 87 ASN A N 1
ATOM 698 C CA . ASN A 1 87 ? 13.978 6.502 -5.770 1.00 97.50 87 ASN A CA 1
ATOM 699 C C . ASN A 1 87 ? 12.893 5.877 -6.665 1.00 97.50 87 ASN A C 1
ATOM 701 O O . ASN A 1 87 ? 13.192 5.210 -7.661 1.00 97.50 87 ASN A O 1
ATOM 705 N N . ALA A 1 88 ? 11.640 6.100 -6.302 1.00 98.50 88 ALA A N 1
ATOM 706 C CA . ALA A 1 88 ? 10.449 5.912 -7.121 1.00 98.50 88 ALA A CA 1
ATOM 707 C C . ALA A 1 88 ? 9.459 7.036 -6.766 1.00 98.50 88 ALA A C 1
ATOM 709 O O . ALA A 1 88 ? 9.698 7.766 -5.805 1.00 98.50 88 ALA A O 1
ATOM 710 N N . TYR A 1 89 ? 8.435 7.263 -7.589 1.00 98.75 89 TYR A N 1
ATOM 711 C CA . TYR A 1 89 ? 7.405 8.245 -7.243 1.00 98.75 89 TYR A CA 1
ATOM 712 C C . TYR A 1 89 ? 6.083 8.044 -7.993 1.00 98.75 89 TYR A C 1
ATOM 714 O O . TYR A 1 89 ? 6.045 7.634 -9.160 1.00 98.75 89 TYR A O 1
ATOM 722 N N . TYR A 1 90 ? 5.001 8.473 -7.352 1.00 98.81 90 TYR A N 1
ATOM 723 C CA . TYR A 1 90 ? 3.710 8.785 -7.954 1.00 98.81 90 TYR A CA 1
ATOM 724 C C . TYR A 1 90 ? 3.571 10.291 -8.221 1.00 98.81 90 TYR A C 1
ATOM 726 O O . TYR A 1 90 ? 3.926 11.119 -7.384 1.00 98.81 90 TYR A O 1
ATOM 734 N N . ASP A 1 91 ? 3.033 10.666 -9.384 1.00 98.06 91 ASP A N 1
ATOM 735 C CA . ASP A 1 91 ? 2.915 12.071 -9.815 1.00 98.06 91 ASP A CA 1
ATOM 736 C C . ASP A 1 91 ? 1.485 12.530 -10.133 1.00 98.06 91 ASP A C 1
ATOM 738 O O . ASP A 1 91 ? 1.296 13.516 -10.841 1.00 98.06 91 ASP A O 1
ATOM 742 N N . TYR A 1 92 ? 0.474 11.845 -9.593 1.00 97.12 92 TYR A N 1
ATOM 743 C CA . TYR A 1 92 ? -0.953 12.031 -9.912 1.00 97.12 92 TYR A CA 1
ATOM 744 C C . TYR A 1 92 ? -1.412 11.503 -11.274 1.00 97.12 92 TYR A C 1
ATOM 746 O O . TYR A 1 92 ? -2.615 11.337 -11.476 1.00 97.12 92 TYR A O 1
ATOM 754 N N . GLU A 1 93 ? -0.491 11.181 -12.180 1.00 96.75 93 GLU A N 1
ATOM 755 C CA . GLU A 1 93 ? -0.814 10.661 -13.511 1.00 96.75 93 GLU A CA 1
ATOM 756 C C . GLU A 1 93 ? -0.281 9.244 -13.729 1.00 96.75 93 GLU A C 1
ATOM 758 O O . GLU A 1 93 ? -0.829 8.496 -14.538 1.00 96.75 93 GLU A O 1
ATOM 763 N N . SER A 1 94 ? 0.783 8.871 -13.021 1.00 98.44 94 SER A N 1
ATOM 764 C CA . SER A 1 94 ? 1.527 7.638 -13.230 1.00 98.44 94 SER A CA 1
ATOM 765 C C . SER A 1 94 ? 2.340 7.238 -12.002 1.00 98.44 94 SER A C 1
ATOM 767 O O . SER A 1 94 ? 2.593 8.047 -11.109 1.00 98.44 94 SER A O 1
ATOM 769 N N . ILE A 1 95 ? 2.775 5.979 -11.980 1.00 98.81 95 ILE A N 1
ATOM 770 C CA . ILE A 1 95 ? 3.820 5.500 -11.067 1.00 98.81 95 ILE A CA 1
ATOM 771 C C . ILE A 1 95 ? 5.130 5.323 -11.841 1.00 98.81 95 ILE A C 1
ATOM 773 O O . ILE A 1 95 ? 5.122 4.848 -12.982 1.00 98.81 95 ILE A O 1
ATOM 777 N N . ASN A 1 96 ? 6.245 5.731 -11.237 1.00 98.88 96 ASN A N 1
ATOM 778 C CA . ASN A 1 96 ? 7.519 5.933 -11.918 1.00 98.88 96 ASN A CA 1
ATOM 779 C C . ASN A 1 96 ? 8.672 5.268 -11.160 1.00 98.88 96 ASN A C 1
ATOM 781 O O . ASN A 1 96 ? 8.883 5.535 -9.980 1.00 98.88 96 ASN A O 1
ATOM 785 N N . PHE A 1 97 ? 9.454 4.444 -11.862 1.00 98.81 97 PHE A N 1
ATOM 786 C CA . PHE A 1 97 ? 10.526 3.635 -11.277 1.00 98.81 97 PHE A CA 1
ATOM 787 C C . PHE A 1 97 ? 11.862 3.829 -11.993 1.00 98.81 97 PHE A C 1
ATOM 789 O O . PHE A 1 97 ? 11.944 3.893 -13.224 1.00 98.81 97 PHE A O 1
ATOM 796 N N . PHE A 1 98 ? 12.927 3.910 -11.209 1.00 98.62 98 PHE A N 1
ATOM 797 C CA . PHE A 1 98 ? 14.260 4.318 -11.634 1.00 98.62 98 PHE A CA 1
ATOM 798 C C . PHE A 1 98 ? 15.140 3.117 -11.984 1.00 98.62 98 PHE A C 1
ATOM 800 O O . PHE A 1 98 ? 14.945 2.005 -11.491 1.00 98.62 98 PHE A O 1
ATOM 807 N N . THR A 1 99 ? 16.127 3.342 -12.850 1.00 98.19 99 THR A N 1
ATOM 808 C CA . THR A 1 99 ? 17.172 2.354 -13.157 1.00 98.19 99 THR A CA 1
ATOM 809 C C . THR A 1 99 ? 18.098 2.092 -11.966 1.00 98.19 99 THR A C 1
ATOM 811 O O . THR A 1 99 ? 18.147 2.880 -11.020 1.00 98.19 99 THR A O 1
ATOM 814 N N . SER A 1 100 ? 18.865 0.995 -12.007 1.00 97.44 100 SER A N 1
ATOM 815 C CA . SER A 1 100 ? 19.912 0.772 -11.005 1.00 97.44 100 SER A CA 1
ATOM 816 C C . SER A 1 100 ? 20.996 1.852 -11.061 1.00 97.44 100 SER A C 1
ATOM 818 O O . SER A 1 100 ? 21.356 2.369 -12.120 1.00 97.44 100 SER A O 1
ATOM 820 N N . GLY A 1 101 ? 21.543 2.193 -9.897 1.00 97.06 101 GLY A N 1
ATOM 821 C CA . GLY A 1 101 ? 22.543 3.247 -9.745 1.00 97.06 101 GLY A CA 1
ATOM 822 C C . GLY A 1 101 ? 22.642 3.711 -8.296 1.00 97.06 101 GLY A C 1
ATOM 823 O O . GLY A 1 101 ? 21.815 3.346 -7.469 1.00 97.06 101 GLY A O 1
ATOM 824 N N . GLY A 1 102 ? 23.687 4.469 -7.951 1.00 94.31 102 GLY A N 1
ATOM 825 C CA . GLY A 1 102 ? 23.813 5.066 -6.610 1.00 94.31 102 GLY A CA 1
ATOM 826 C C . GLY A 1 102 ? 23.939 4.079 -5.435 1.00 94.31 102 GLY A C 1
ATOM 827 O O . GLY A 1 102 ? 23.983 4.516 -4.292 1.00 94.31 102 GLY A O 1
ATOM 828 N N . GLY A 1 103 ? 24.037 2.770 -5.701 1.00 94.75 103 GLY A N 1
ATOM 829 C CA . GLY A 1 103 ? 24.007 1.704 -4.689 1.00 94.75 103 GLY A CA 1
ATOM 830 C C . GLY A 1 103 ? 22.667 0.962 -4.585 1.00 94.75 103 GLY A C 1
ATOM 831 O O . GLY A 1 103 ? 22.592 -0.043 -3.879 1.00 94.75 103 GLY A O 1
ATOM 832 N N . CYS A 1 104 ? 21.645 1.402 -5.320 1.00 96.50 104 CYS A N 1
ATOM 833 C CA . CYS A 1 104 ? 20.325 0.780 -5.358 1.00 96.50 104 CYS A CA 1
ATOM 834 C C . CYS A 1 104 ? 20.141 -0.045 -6.644 1.00 96.50 104 CYS A C 1
ATOM 836 O O . CYS A 1 104 ? 20.638 0.354 -7.709 1.00 96.50 104 CYS A O 1
ATOM 838 N N . PRO A 1 105 ? 19.427 -1.184 -6.592 1.00 96.69 105 PRO A N 1
ATOM 839 C CA . PRO A 1 105 ? 18.946 -1.839 -7.798 1.00 96.69 105 PRO A CA 1
ATOM 840 C C . PRO A 1 105 ? 17.869 -0.976 -8.473 1.00 96.69 105 PRO A C 1
ATOM 842 O O . PRO A 1 105 ? 17.429 0.041 -7.938 1.00 96.69 105 PRO A O 1
ATOM 845 N N . ASN A 1 106 ? 17.433 -1.392 -9.660 1.00 97.88 106 ASN A N 1
ATOM 846 C CA . ASN A 1 106 ? 16.240 -0.834 -10.292 1.00 97.88 106 ASN A CA 1
ATOM 847 C C . ASN A 1 106 ? 15.056 -0.872 -9.315 1.00 97.88 106 ASN A C 1
ATOM 849 O O . ASN A 1 106 ? 14.849 -1.912 -8.699 1.00 97.88 106 ASN A O 1
ATOM 853 N N . THR A 1 107 ? 14.290 0.213 -9.181 1.00 98.25 107 THR A N 1
ATOM 854 C CA . THR A 1 107 ? 13.235 0.333 -8.154 1.00 98.25 107 THR A CA 1
ATOM 855 C C . THR A 1 107 ? 11.874 -0.220 -8.585 1.00 98.25 107 THR A C 1
ATOM 857 O O . THR A 1 107 ? 10.927 -0.219 -7.805 1.00 98.25 107 THR A O 1
ATOM 860 N N . GLY A 1 108 ? 11.759 -0.772 -9.798 1.00 97.69 108 GLY A N 1
ATOM 861 C CA . GLY A 1 108 ? 10.546 -1.428 -10.290 1.00 97.69 108 GLY A CA 1
ATOM 862 C C . GLY A 1 108 ? 10.355 -2.838 -9.725 1.00 97.69 108 GLY A C 1
ATOM 863 O O . GLY A 1 108 ? 10.373 -3.812 -10.484 1.00 97.69 108 GLY A O 1
ATOM 864 N N . PHE A 1 109 ? 10.197 -2.992 -8.406 1.00 94.56 109 PHE A N 1
ATOM 865 C CA . PHE A 1 109 ? 9.945 -4.298 -7.781 1.00 94.56 109 PHE A CA 1
ATOM 866 C C . PHE A 1 109 ? 9.122 -4.241 -6.484 1.00 94.56 109 PHE A C 1
ATOM 868 O O . PHE A 1 109 ? 9.168 -3.272 -5.734 1.00 94.56 109 PHE A O 1
ATOM 875 N N . SER A 1 110 ? 8.430 -5.357 -6.210 1.00 90.06 110 SER A N 1
ATOM 876 C CA . SER A 1 110 ? 7.768 -5.691 -4.937 1.00 90.06 110 SER A CA 1
ATOM 877 C C . SER A 1 110 ? 6.946 -4.536 -4.334 1.00 90.06 110 SER A C 1
ATOM 879 O O . SER A 1 110 ? 6.202 -3.869 -5.053 1.00 90.06 110 SER A O 1
ATOM 881 N N . THR A 1 111 ? 7.094 -4.300 -3.029 1.00 97.69 111 THR A N 1
ATOM 882 C CA . THR A 1 111 ? 6.360 -3.305 -2.246 1.00 97.69 111 THR A CA 1
ATOM 883 C C . THR A 1 111 ? 6.646 -1.864 -2.646 1.00 97.69 111 THR A C 1
ATOM 885 O O . THR A 1 111 ? 5.861 -1.002 -2.284 1.00 97.69 111 THR A O 1
ATOM 888 N N . ILE A 1 112 ? 7.706 -1.566 -3.409 1.00 98.56 112 ILE A N 1
ATOM 889 C CA . ILE A 1 112 ? 7.909 -0.206 -3.937 1.00 98.56 112 ILE A CA 1
ATOM 890 C C . ILE A 1 112 ? 6.780 0.111 -4.920 1.00 98.56 112 ILE A C 1
ATOM 892 O O . ILE A 1 112 ? 6.172 1.169 -4.852 1.00 98.56 112 ILE A O 1
ATOM 896 N N . ILE A 1 113 ? 6.417 -0.844 -5.782 1.00 98.81 113 ILE A N 1
ATOM 897 C CA . ILE A 1 113 ? 5.284 -0.670 -6.701 1.00 98.81 113 ILE A CA 1
ATOM 898 C C . ILE A 1 113 ? 3.963 -0.581 -5.926 1.00 98.81 113 ILE A C 1
ATOM 900 O O . ILE A 1 113 ? 3.083 0.187 -6.315 1.00 98.81 113 ILE A O 1
ATOM 904 N N . HIS A 1 114 ? 3.826 -1.339 -4.831 1.00 98.81 114 HIS A N 1
ATOM 905 C CA . HIS A 1 114 ? 2.651 -1.250 -3.956 1.00 98.81 114 HIS A CA 1
ATOM 906 C C . HIS A 1 114 ? 2.536 0.120 -3.298 1.00 98.81 114 HIS A C 1
ATOM 908 O O . HIS A 1 114 ? 1.451 0.688 -3.310 1.00 98.81 114 HIS A O 1
ATOM 914 N N . HIS A 1 115 ? 3.651 0.662 -2.815 1.00 98.88 115 HIS A N 1
ATOM 915 C CA . HIS A 1 115 ? 3.735 1.970 -2.183 1.00 98.88 115 HIS A CA 1
ATOM 916 C C . HIS A 1 115 ? 3.361 3.094 -3.155 1.00 98.88 115 HIS A C 1
ATOM 918 O O . HIS A 1 115 ? 2.436 3.859 -2.883 1.00 98.88 115 HIS A O 1
ATOM 924 N N . GLU A 1 116 ? 3.970 3.126 -4.345 1.00 98.88 116 GLU A N 1
ATOM 925 C CA . GLU A 1 116 ? 3.646 4.157 -5.339 1.00 98.88 116 GLU A CA 1
ATOM 926 C C . GLU A 1 116 ? 2.192 4.075 -5.814 1.00 98.88 116 GLU A C 1
ATOM 928 O O . GLU A 1 116 ? 1.537 5.096 -6.035 1.00 98.88 116 GLU A O 1
ATOM 933 N N . TYR A 1 117 ? 1.642 2.866 -5.963 1.00 98.62 117 TYR A N 1
ATOM 934 C CA . TYR A 1 117 ? 0.227 2.736 -6.297 1.00 98.62 117 TYR A CA 1
ATOM 935 C C . TYR A 1 117 ? -0.685 3.031 -5.096 1.00 98.62 117 TYR A C 1
ATOM 937 O O . TYR A 1 117 ? -1.794 3.519 -5.287 1.00 98.62 117 TYR A O 1
ATOM 945 N N . GLY A 1 118 ? -0.214 2.844 -3.863 1.00 98.62 118 GLY A N 1
ATOM 946 C CA . GLY A 1 118 ? -0.889 3.288 -2.645 1.00 98.62 118 GLY A CA 1
ATOM 947 C C . GLY A 1 118 ? -1.075 4.806 -2.600 1.00 98.62 118 GLY A C 1
ATOM 948 O O . GLY A 1 118 ? -2.179 5.267 -2.316 1.00 98.62 118 GLY A O 1
ATOM 949 N N . HIS A 1 119 ? -0.079 5.594 -3.022 1.00 98.81 119 HIS A N 1
ATOM 950 C CA . HIS A 1 119 ? -0.266 7.039 -3.211 1.00 98.81 119 HIS A CA 1
ATOM 951 C C . HIS A 1 119 ? -1.395 7.363 -4.201 1.00 98.81 119 HIS A C 1
ATOM 953 O O . HIS A 1 119 ? -2.166 8.305 -3.981 1.00 98.81 119 HIS A O 1
ATOM 959 N N . HIS A 1 120 ? -1.531 6.576 -5.274 1.00 98.50 120 HIS A N 1
ATOM 960 C CA . HIS A 1 120 ? -2.652 6.715 -6.201 1.00 98.50 120 HIS A CA 1
ATOM 961 C C . HIS A 1 120 ? -3.997 6.426 -5.525 1.00 98.50 120 HIS A C 1
ATOM 963 O O . HIS A 1 120 ? -4.936 7.200 -5.716 1.00 98.50 120 HIS A O 1
ATOM 969 N N . LEU A 1 121 ? -4.086 5.383 -4.693 1.00 98.75 121 LEU A N 1
ATOM 970 C CA . LEU A 1 121 ? -5.298 5.081 -3.925 1.00 98.75 121 LEU A CA 1
ATOM 971 C C . LEU A 1 121 ? -5.683 6.242 -3.001 1.00 98.75 121 LEU A C 1
ATOM 973 O O . LEU A 1 121 ? -6.813 6.722 -3.078 1.00 98.75 121 LEU A O 1
ATOM 977 N N . VAL A 1 122 ? -4.728 6.772 -2.231 1.00 98.75 122 VAL A N 1
ATOM 978 C CA . VAL A 1 122 ? -4.928 7.940 -1.353 1.00 98.75 122 VAL A CA 1
ATOM 979 C C . VAL A 1 122 ? -5.461 9.141 -2.139 1.00 98.75 122 VAL A C 1
ATOM 981 O O . VAL A 1 122 ? -6.434 9.777 -1.729 1.00 98.75 122 VAL A O 1
ATOM 984 N N . ALA A 1 123 ? -4.880 9.423 -3.311 1.00 98.12 123 ALA A N 1
ATOM 985 C CA . ALA A 1 123 ? -5.334 10.515 -4.167 1.00 98.12 123 ALA A CA 1
ATOM 986 C C . ALA A 1 123 ? -6.760 10.289 -4.696 1.00 98.12 123 ALA A C 1
ATOM 988 O O . ALA A 1 123 ? -7.557 11.227 -4.737 1.00 98.12 123 ALA A O 1
ATOM 989 N N . MET A 1 124 ? -7.095 9.062 -5.105 1.00 98.00 124 MET A N 1
ATOM 990 C CA . MET A 1 124 ? -8.435 8.733 -5.601 1.00 98.00 124 MET A CA 1
ATOM 991 C C . MET A 1 124 ? -9.488 8.754 -4.498 1.00 98.00 124 MET A C 1
ATOM 993 O O . MET A 1 124 ? -10.635 9.114 -4.763 1.00 98.00 124 MET A O 1
ATOM 997 N N . ALA A 1 125 ? -9.096 8.438 -3.266 1.00 97.81 125 ALA A N 1
ATOM 998 C CA . ALA A 1 125 ? -9.959 8.543 -2.104 1.00 97.81 125 ALA A CA 1
ATOM 999 C C . ALA A 1 125 ? -10.319 9.994 -1.739 1.00 97.81 125 ALA A C 1
ATOM 1001 O O . ALA A 1 125 ? -11.266 10.224 -0.993 1.00 97.81 125 ALA A O 1
ATOM 1002 N N . GLY A 1 126 ? -9.603 10.977 -2.298 1.00 96.94 126 GLY A N 1
ATOM 1003 C CA . GLY A 1 126 ? -9.776 12.395 -1.978 1.00 96.94 126 GLY A CA 1
ATOM 1004 C C . GLY A 1 126 ? -9.029 12.830 -0.716 1.00 96.94 126 GLY A C 1
ATOM 1005 O O . GLY A 1 126 ? -9.247 13.944 -0.237 1.00 96.94 126 GLY A O 1
ATOM 1006 N N . SER A 1 127 ? -8.148 11.971 -0.205 1.00 95.62 127 SER A N 1
ATOM 1007 C CA . SER A 1 127 ? -7.302 12.241 0.948 1.00 95.62 127 SER A CA 1
ATOM 1008 C C . SER A 1 127 ? -5.984 12.918 0.535 1.00 95.62 127 SER A C 1
ATOM 1010 O O . SER A 1 127 ? -5.648 13.030 -0.649 1.00 95.62 127 SER A O 1
ATOM 1012 N N . GLY A 1 128 ? -5.252 13.457 1.507 1.00 96.00 128 GLY A N 1
ATOM 1013 C CA . GLY A 1 128 ? -3.980 14.132 1.287 1.00 96.00 128 GLY A CA 1
ATOM 1014 C C . GLY A 1 128 ? -2.798 13.166 1.287 1.00 96.00 128 GLY A C 1
ATOM 1015 O O . GLY A 1 128 ? -2.794 12.145 1.965 1.00 96.00 128 GLY A O 1
ATOM 1016 N N . GLN A 1 129 ? -1.760 13.535 0.534 1.00 97.31 129 GLN A N 1
ATOM 1017 C CA . GLN A 1 129 ? -0.439 12.895 0.611 1.00 97.31 129 GLN A CA 1
ATOM 1018 C C . GLN A 1 129 ? 0.294 13.338 1.894 1.00 97.31 129 GLN A C 1
ATOM 1020 O O . GLN A 1 129 ? -0.353 13.701 2.861 1.00 97.31 129 GLN A O 1
ATOM 1025 N N . GLY A 1 130 ? 1.628 13.369 1.940 1.00 97.88 130 GLY A N 1
ATOM 1026 C CA . GLY A 1 130 ? 2.365 13.670 3.178 1.00 97.88 130 GLY A CA 1
ATOM 1027 C C . GLY A 1 130 ? 2.524 12.417 4.032 1.00 97.88 130 GLY A C 1
ATOM 1028 O O . GLY A 1 130 ? 2.530 11.324 3.481 1.00 97.88 130 GLY A O 1
ATOM 1029 N N . GLU A 1 131 ? 2.642 12.547 5.355 1.00 98.19 131 GLU A N 1
ATOM 1030 C CA . GLU A 1 131 ? 2.868 11.381 6.230 1.00 98.19 131 GLU A CA 1
ATOM 1031 C C . GLU A 1 131 ? 1.759 10.328 6.103 1.00 98.19 131 GLU A C 1
ATOM 1033 O O . GLU A 1 131 ? 2.056 9.137 6.084 1.00 98.19 131 GLU A O 1
ATOM 1038 N N . TYR A 1 132 ? 0.503 10.747 5.911 1.00 98.62 132 TYR A N 1
ATOM 1039 C CA . TYR A 1 132 ? -0.591 9.811 5.652 1.00 98.62 132 TYR A CA 1
ATOM 1040 C C . TYR A 1 132 ? -0.411 9.068 4.320 1.00 98.62 132 TYR A C 1
ATOM 1042 O O . TYR A 1 132 ? -0.578 7.853 4.261 1.00 98.62 132 TYR A O 1
ATOM 1050 N N . GLY A 1 133 ? -0.019 9.781 3.258 1.00 98.56 133 GLY A N 1
ATOM 1051 C CA . GLY A 1 133 ? 0.249 9.189 1.945 1.00 98.56 133 GLY A CA 1
ATOM 1052 C C . GLY A 1 133 ? 1.378 8.159 1.980 1.00 98.56 133 GLY A C 1
ATOM 1053 O O . GLY A 1 133 ? 1.199 7.047 1.489 1.00 98.56 133 GLY A O 1
ATOM 1054 N N . GLU A 1 134 ? 2.500 8.514 2.610 1.00 98.75 134 GLU A N 1
ATOM 1055 C CA . GLU A 1 134 ? 3.651 7.621 2.811 1.00 98.75 134 GLU A CA 1
ATOM 1056 C C . GLU A 1 134 ? 3.247 6.358 3.580 1.00 98.75 134 GLU A C 1
ATOM 1058 O O . GLU A 1 134 ? 3.539 5.230 3.178 1.00 98.75 134 GLU A O 1
ATOM 1063 N N . GLY A 1 135 ? 2.519 6.548 4.680 1.00 98.56 135 GLY A N 1
ATOM 1064 C CA . GLY A 1 135 ? 2.093 5.458 5.540 1.00 98.56 135 GLY A CA 1
ATOM 1065 C C . GLY A 1 135 ? 1.074 4.531 4.888 1.00 98.56 135 GLY A C 1
ATOM 1066 O O 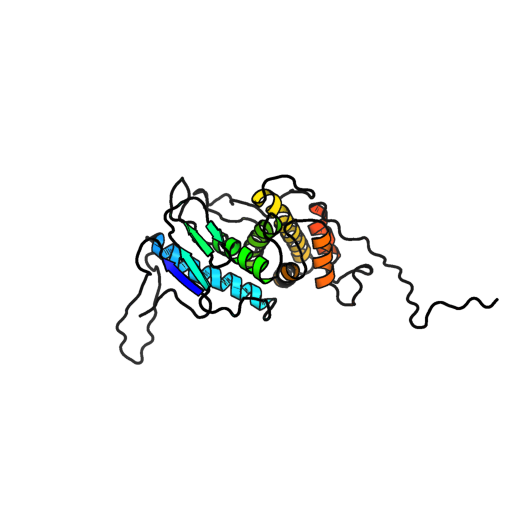. GLY A 1 135 ? 1.192 3.315 5.005 1.00 98.56 135 GLY A O 1
ATOM 1067 N N . MET A 1 136 ? 0.103 5.065 4.143 1.00 98.75 136 MET A N 1
ATOM 1068 C CA . MET A 1 136 ? -0.855 4.224 3.422 1.00 98.75 136 MET A CA 1
ATOM 1069 C C . MET A 1 136 ? -0.217 3.495 2.236 1.00 98.75 136 MET A C 1
ATOM 1071 O O . MET A 1 136 ? -0.611 2.367 1.943 1.00 98.75 136 MET A O 1
ATOM 1075 N N . GLY A 1 137 ? 0.800 4.082 1.593 1.00 98.62 137 GLY A N 1
ATOM 1076 C CA . GLY A 1 137 ? 1.647 3.372 0.633 1.00 98.62 137 GLY A CA 1
ATOM 1077 C C . GLY A 1 137 ? 2.303 2.137 1.258 1.00 98.62 137 GLY A C 1
ATOM 1078 O O . GLY A 1 137 ? 2.235 1.038 0.701 1.00 98.62 137 GLY A O 1
ATOM 1079 N N . ASP A 1 138 ? 2.867 2.297 2.454 1.00 98.88 138 ASP A N 1
ATOM 1080 C CA . ASP A 1 138 ? 3.449 1.201 3.232 1.00 98.88 138 ASP A CA 1
ATOM 1081 C C . ASP A 1 138 ? 2.402 0.153 3.640 1.00 98.88 138 ASP A C 1
ATOM 1083 O O . ASP A 1 138 ? 2.620 -1.042 3.433 1.00 98.88 138 ASP A O 1
ATOM 1087 N N . VAL A 1 139 ? 1.231 0.581 4.123 1.00 98.88 139 VAL A N 1
ATOM 1088 C CA . VAL A 1 139 ? 0.116 -0.307 4.500 1.00 98.88 139 VAL A CA 1
ATOM 1089 C C . VAL A 1 139 ? -0.301 -1.227 3.351 1.00 98.88 139 VAL A C 1
ATOM 1091 O O . VAL A 1 139 ? -0.548 -2.409 3.587 1.00 98.88 139 VAL A O 1
ATOM 1094 N N . MET A 1 140 ? -0.334 -0.740 2.103 1.00 98.81 140 MET A N 1
ATOM 1095 C CA . MET A 1 140 ? -0.649 -1.608 0.961 1.00 98.81 140 MET A CA 1
ATOM 1096 C C . MET A 1 140 ? 0.358 -2.752 0.828 1.00 98.81 140 MET A C 1
ATOM 1098 O O . MET A 1 140 ? -0.047 -3.899 0.655 1.00 98.81 140 MET A O 1
ATOM 1102 N N . GLY A 1 141 ? 1.658 -2.462 0.937 1.00 98.38 141 GLY A N 1
ATOM 1103 C CA . GLY A 1 141 ? 2.701 -3.489 0.884 1.00 98.38 141 GLY A CA 1
ATOM 1104 C C . GLY A 1 141 ? 2.596 -4.486 2.038 1.00 98.38 141 GLY A C 1
ATOM 1105 O O . GLY A 1 141 ? 2.630 -5.695 1.802 1.00 98.38 141 GLY A O 1
ATOM 1106 N N . VAL A 1 142 ? 2.402 -3.974 3.257 1.00 98.62 142 VAL A N 1
ATOM 1107 C CA . VAL A 1 142 ? 2.277 -4.777 4.483 1.00 98.62 142 VAL A CA 1
ATOM 1108 C C . VAL A 1 142 ? 1.119 -5.761 4.383 1.00 98.62 142 VAL A C 1
ATOM 1110 O O . VAL A 1 142 ? 1.297 -6.949 4.633 1.00 98.62 142 VAL A O 1
ATOM 1113 N N . LEU A 1 143 ? -0.065 -5.298 3.980 1.00 98.75 143 LEU A N 1
ATOM 1114 C CA . LEU A 1 143 ? -1.266 -6.135 3.967 1.00 98.75 143 LEU A CA 1
ATOM 1115 C C . LEU A 1 143 ? -1.327 -7.091 2.773 1.00 98.75 143 LEU A C 1
ATOM 1117 O O . LEU A 1 143 ? -1.820 -8.207 2.910 1.00 98.75 143 LEU A O 1
ATOM 1121 N N . ILE A 1 144 ? -0.813 -6.687 1.606 1.00 98.62 144 ILE A N 1
ATOM 1122 C CA . ILE A 1 144 ? -0.765 -7.562 0.423 1.00 98.62 144 ILE A CA 1
ATOM 1123 C C . ILE A 1 144 ? 0.185 -8.742 0.651 1.00 98.62 144 ILE A C 1
ATOM 1125 O O . ILE A 1 144 ? -0.088 -9.846 0.175 1.00 98.62 144 ILE A O 1
ATOM 1129 N N . LEU A 1 145 ? 1.313 -8.511 1.330 1.00 98.12 145 LEU A N 1
ATOM 1130 C CA . LEU A 1 145 ? 2.316 -9.547 1.584 1.00 98.12 145 LEU A CA 1
ATOM 1131 C C . LEU A 1 145 ? 2.169 -10.230 2.949 1.00 98.12 145 LEU A C 1
ATOM 1133 O O . LEU A 1 145 ? 2.778 -11.282 3.139 1.00 98.12 145 LEU A O 1
ATOM 1137 N N . ASP A 1 146 ? 1.362 -9.667 3.852 1.00 98.38 146 ASP A N 1
ATOM 1138 C CA . ASP A 1 146 ? 1.264 -10.063 5.264 1.00 98.38 146 ASP A CA 1
ATOM 1139 C C . ASP A 1 146 ? 2.652 -10.142 5.937 1.00 98.38 146 ASP A C 1
ATOM 1141 O O . ASP A 1 146 ? 2.988 -11.105 6.629 1.00 98.38 146 ASP A O 1
ATOM 1145 N N . ASP A 1 147 ? 3.480 -9.127 5.674 1.00 98.31 147 ASP A N 1
ATOM 1146 C CA . ASP A 1 147 ? 4.878 -9.005 6.103 1.00 98.31 147 ASP A CA 1
ATOM 1147 C C . ASP A 1 147 ? 5.123 -7.562 6.573 1.00 98.31 147 ASP A C 1
ATOM 1149 O O . ASP A 1 147 ? 4.752 -6.627 5.857 1.00 98.31 147 ASP A O 1
ATOM 1153 N N . PRO A 1 148 ? 5.721 -7.333 7.755 1.00 98.38 148 PRO A N 1
ATOM 1154 C CA . PRO A 1 148 ? 5.913 -5.974 8.240 1.00 98.38 148 PRO A CA 1
ATOM 1155 C C . PRO A 1 148 ? 7.065 -5.249 7.526 1.00 98.38 148 PRO A C 1
ATOM 1157 O O . PRO A 1 148 ? 7.136 -4.020 7.557 1.00 98.38 148 PRO A O 1
ATOM 1160 N N . GLY A 1 149 ? 7.974 -5.975 6.873 1.00 98.38 149 GLY A N 1
ATOM 1161 C CA . GLY A 1 149 ? 9.125 -5.413 6.189 1.00 98.38 149 GLY A CA 1
ATOM 1162 C C . GLY A 1 149 ? 8.818 -4.934 4.772 1.00 98.38 149 GLY A C 1
ATOM 1163 O O . GLY A 1 149 ? 8.242 -5.634 3.940 1.00 98.38 149 GLY A O 1
ATOM 1164 N N . LEU A 1 150 ? 9.292 -3.731 4.455 1.00 98.19 150 LEU A N 1
ATOM 1165 C CA . LEU A 1 150 ? 9.058 -3.072 3.175 1.00 98.19 150 LEU A CA 1
ATOM 1166 C C . LEU A 1 150 ? 10.360 -2.880 2.395 1.00 98.19 150 LEU A C 1
ATOM 1168 O O . LEU A 1 150 ? 11.386 -2.467 2.931 1.00 98.19 150 LEU A O 1
ATOM 1172 N N . ALA A 1 151 ? 10.299 -3.131 1.088 1.00 96.62 151 ALA A N 1
ATOM 1173 C CA . ALA A 1 151 ? 11.352 -2.866 0.107 1.00 96.62 151 ALA A CA 1
ATOM 1174 C C . ALA A 1 151 ? 12.706 -3.538 0.417 1.00 96.62 151 ALA A C 1
ATOM 1176 O O . ALA A 1 151 ? 13.770 -2.947 0.215 1.00 96.62 151 ALA A O 1
ATOM 1177 N N . TYR A 1 152 ? 12.676 -4.804 0.848 1.00 97.06 152 TYR A N 1
ATOM 1178 C CA . TYR A 1 152 ? 13.866 -5.660 0.912 1.00 97.06 152 TYR A CA 1
ATOM 1179 C C . TYR A 1 152 ? 14.678 -5.579 -0.388 1.00 97.06 152 TYR A C 1
ATOM 1181 O O . TYR A 1 152 ? 14.149 -5.783 -1.482 1.00 97.06 152 TYR A O 1
ATOM 1189 N N . GLY A 1 153 ? 15.972 -5.287 -0.278 1.00 94.62 153 GLY A N 1
ATOM 1190 C CA . GLY A 1 153 ? 16.877 -5.130 -1.414 1.00 94.62 153 GLY A CA 1
ATOM 1191 C C . GLY A 1 153 ? 17.050 -3.694 -1.913 1.00 94.62 153 GLY A C 1
ATOM 1192 O O . GLY A 1 153 ? 17.903 -3.484 -2.775 1.00 94.62 153 GLY A O 1
ATOM 1193 N N . PHE A 1 154 ? 16.325 -2.695 -1.383 1.00 95.69 154 PHE A N 1
ATOM 1194 C CA . PHE A 1 154 ? 16.411 -1.300 -1.858 1.00 95.69 154 PHE A CA 1
ATOM 1195 C C . PHE A 1 154 ? 17.842 -0.736 -1.840 1.00 95.69 154 PHE A C 1
ATOM 1197 O O . PHE A 1 154 ? 18.249 -0.051 -2.772 1.00 95.69 154 PHE A O 1
ATOM 1204 N N . PHE A 1 155 ? 18.644 -1.091 -0.831 1.00 94.25 155 PHE A N 1
ATOM 1205 C CA . PHE A 1 155 ? 20.068 -0.736 -0.749 1.00 94.25 155 PHE A CA 1
ATOM 1206 C C . PHE A 1 155 ? 21.002 -1.926 -1.007 1.00 94.25 155 PHE A C 1
ATOM 1208 O O . PHE A 1 155 ? 22.090 -2.012 -0.443 1.00 94.25 155 PHE A O 1
ATOM 1215 N N . SER A 1 156 ? 20.580 -2.862 -1.864 1.00 89.81 156 SER A N 1
ATOM 1216 C CA . SER A 1 156 ? 21.289 -4.125 -2.128 1.00 89.81 156 SER A CA 1
ATOM 1217 C C . SER A 1 156 ? 21.468 -5.017 -0.885 1.00 89.81 156 SER A C 1
ATOM 1219 O O . SER A 1 156 ? 22.345 -5.881 -0.867 1.00 89.81 156 SER A O 1
ATOM 1221 N N . ASP A 1 157 ? 20.629 -4.818 0.134 1.00 92.38 157 ASP A N 1
ATOM 1222 C CA . ASP A 1 157 ? 20.508 -5.660 1.325 1.00 92.38 157 ASP A CA 1
ATOM 1223 C C . ASP A 1 157 ? 19.135 -6.337 1.312 1.00 92.38 157 ASP A C 1
ATOM 1225 O O . ASP A 1 157 ? 18.112 -5.665 1.410 1.00 92.38 157 ASP A O 1
ATOM 1229 N N . CYS A 1 158 ? 19.117 -7.657 1.140 1.00 92.81 158 CYS A N 1
ATOM 1230 C CA . CYS A 1 158 ? 17.887 -8.447 1.121 1.00 92.81 158 CYS A CA 1
ATOM 1231 C C . CYS A 1 158 ? 17.503 -8.994 2.503 1.00 92.81 158 CYS A C 1
ATOM 1233 O O . CYS A 1 158 ? 16.435 -9.588 2.619 1.00 92.81 158 CYS A O 1
ATOM 1235 N N . ASP A 1 159 ? 18.358 -8.826 3.515 1.00 94.50 159 ASP A N 1
ATOM 1236 C CA . ASP A 1 159 ? 18.119 -9.324 4.871 1.00 94.50 159 ASP A CA 1
ATOM 1237 C C . ASP A 1 159 ? 17.399 -8.272 5.731 1.00 94.50 159 ASP A C 1
ATOM 1239 O O . ASP A 1 159 ? 16.653 -8.627 6.644 1.00 94.50 159 ASP A O 1
ATOM 1243 N N . SER A 1 160 ? 17.582 -6.984 5.415 1.00 94.88 160 SER A N 1
ATOM 1244 C CA . SER A 1 160 ? 16.946 -5.864 6.120 1.00 94.88 160 SER A CA 1
ATOM 1245 C C . SER A 1 160 ? 15.967 -5.113 5.211 1.00 94.88 160 SER A C 1
ATOM 1247 O O . SER A 1 160 ? 16.322 -4.782 4.074 1.00 94.88 160 SER A O 1
ATOM 1249 N N . PRO A 1 161 ? 14.755 -4.787 5.688 1.00 96.94 161 PRO A N 1
ATOM 1250 C CA . PRO A 1 161 ? 13.847 -3.942 4.930 1.00 96.94 161 PRO A CA 1
ATOM 1251 C C . PRO A 1 161 ? 14.275 -2.465 5.005 1.00 96.94 161 PRO A C 1
ATOM 1253 O O . PRO A 1 161 ? 14.995 -2.052 5.915 1.00 96.94 161 PRO A O 1
ATOM 1256 N N . LEU A 1 162 ? 13.806 -1.650 4.057 1.00 96.31 162 LEU A N 1
ATOM 1257 C CA . LEU A 1 162 ? 13.978 -0.192 4.077 1.00 96.31 162 LEU A CA 1
ATOM 1258 C C . LEU A 1 162 ? 13.211 0.448 5.244 1.00 96.31 162 LEU A C 1
ATOM 1260 O O . LEU A 1 162 ? 13.708 1.381 5.875 1.00 96.31 162 LEU A O 1
ATOM 1264 N N . ARG A 1 163 ? 11.997 -0.050 5.496 1.00 97.44 163 ARG A N 1
ATOM 1265 C CA . ARG A 1 163 ? 11.083 0.361 6.569 1.00 97.44 163 ARG A CA 1
ATOM 1266 C C . ARG A 1 163 ? 10.392 -0.865 7.152 1.00 97.44 163 ARG A C 1
ATOM 1268 O O . ARG A 1 163 ? 10.308 -1.892 6.480 1.00 97.44 163 ARG A O 1
ATOM 1275 N N . ASN A 1 164 ? 9.926 -0.762 8.390 1.00 98.19 164 ASN A N 1
ATOM 1276 C CA . ASN A 1 164 ? 9.296 -1.876 9.089 1.00 98.19 164 ASN A CA 1
ATOM 1277 C C . ASN A 1 164 ? 8.036 -1.401 9.815 1.00 98.19 164 ASN A C 1
ATOM 1279 O O . ASN A 1 164 ? 8.091 -0.440 10.582 1.00 98.19 164 ASN A O 1
ATOM 1283 N N . ALA A 1 165 ? 6.912 -2.064 9.567 1.00 98.69 165 ALA A N 1
ATOM 1284 C CA . ALA A 1 165 ? 5.659 -1.812 10.260 1.00 98.69 165 ALA A CA 1
ATOM 1285 C C . ALA A 1 165 ? 5.673 -2.360 11.697 1.00 98.69 165 ALA A C 1
ATOM 1287 O O . ALA A 1 165 ? 4.994 -1.814 12.547 1.00 98.69 165 ALA A O 1
ATOM 1288 N N . ASP A 1 166 ? 6.513 -3.350 12.000 1.00 98.62 166 ASP A N 1
ATOM 1289 C CA . ASP A 1 166 ? 6.844 -3.726 13.379 1.00 98.62 166 ASP A CA 1
ATOM 1290 C C . ASP A 1 166 ? 7.834 -2.687 13.941 1.00 98.62 166 ASP A C 1
ATOM 1292 O O . ASP A 1 166 ? 9.042 -2.731 13.658 1.00 98.62 166 ASP A O 1
ATOM 1296 N N . ASN A 1 167 ? 7.302 -1.658 14.611 1.00 98.38 167 ASN A N 1
ATOM 1297 C CA . ASN A 1 167 ? 8.057 -0.507 15.103 1.00 98.38 167 ASN A CA 1
ATOM 1298 C C . ASN A 1 167 ? 7.409 0.153 16.334 1.00 98.38 167 ASN A C 1
ATOM 1300 O O . ASN A 1 167 ? 6.237 -0.042 16.608 1.00 98.38 167 ASN A O 1
ATOM 1304 N N . ASP A 1 168 ? 8.165 1.011 17.028 1.00 98.12 168 ASP A N 1
ATOM 1305 C CA . ASP A 1 168 ? 7.708 1.725 18.233 1.00 98.12 168 ASP A CA 1
ATOM 1306 C C . ASP A 1 168 ? 7.399 3.223 17.981 1.00 98.12 168 ASP A C 1
ATOM 1308 O O . ASP A 1 168 ? 7.493 4.041 18.902 1.00 98.12 168 ASP A O 1
ATOM 1312 N N . ILE A 1 169 ? 7.130 3.654 16.741 1.00 98.56 169 ILE A N 1
ATOM 1313 C CA . ILE A 1 169 ? 6.948 5.084 16.411 1.00 98.56 169 ILE A CA 1
ATOM 1314 C C . ILE A 1 169 ? 5.658 5.606 17.044 1.00 98.56 169 ILE A C 1
ATOM 1316 O O . ILE A 1 169 ? 4.631 4.957 16.983 1.00 98.56 169 ILE A O 1
ATOM 1320 N N . GLN A 1 170 ? 5.683 6.797 17.639 1.00 98.44 170 GLN A N 1
ATOM 1321 C CA . GLN A 1 170 ? 4.567 7.302 18.446 1.00 98.44 170 GLN A CA 1
ATOM 1322 C C . GLN A 1 170 ? 3.950 8.570 17.858 1.00 98.44 170 GLN A C 1
ATOM 1324 O O . GLN A 1 170 ? 4.668 9.437 17.348 1.00 98.44 170 GLN A O 1
ATOM 1329 N N . TYR A 1 171 ? 2.637 8.737 18.023 1.00 98.44 171 TYR A N 1
ATOM 1330 C CA . TYR A 1 171 ? 1.989 10.039 17.901 1.00 98.44 171 TYR A CA 1
ATOM 1331 C C . TYR A 1 171 ? 2.280 10.916 19.146 1.00 98.44 171 TYR A C 1
ATOM 1333 O O . TYR A 1 171 ? 2.270 10.411 20.272 1.00 98.44 171 TYR A O 1
ATOM 1341 N N . PRO A 1 172 ? 2.511 12.239 18.999 1.00 98.06 172 PRO A N 1
ATOM 1342 C CA . PRO A 1 172 ? 2.769 12.939 17.744 1.00 98.06 172 PRO A CA 1
ATOM 1343 C C . PRO A 1 172 ? 4.172 12.633 17.202 1.00 98.06 172 PRO A C 1
ATOM 1345 O O . PRO A 1 172 ? 5.165 12.716 17.931 1.00 98.06 172 PRO A O 1
ATOM 1348 N N . CYS A 1 173 ? 4.263 12.369 15.898 1.00 97.38 173 CYS A N 1
ATOM 1349 C CA . CYS A 1 173 ? 5.540 12.229 15.204 1.00 97.38 173 CYS A CA 1
ATOM 1350 C C . CYS A 1 173 ? 6.057 13.599 14.727 1.00 97.38 173 CYS A C 1
ATOM 1352 O O . CYS A 1 173 ? 5.288 14.512 14.440 1.00 97.38 173 CYS A O 1
ATOM 1354 N N . SER A 1 174 ? 7.381 13.777 14.680 1.00 93.44 174 SER A N 1
ATOM 1355 C CA . SER A 1 174 ? 8.018 15.046 14.269 1.00 93.44 174 SER A CA 1
ATOM 1356 C C . SER A 1 174 ? 9.229 14.865 13.343 1.00 93.44 174 SER A C 1
ATOM 1358 O O . SER A 1 174 ? 10.104 15.729 13.261 1.00 93.44 174 SER A O 1
ATOM 1360 N N . GLY A 1 175 ? 9.292 13.725 12.658 1.00 94.75 175 GLY A N 1
ATOM 1361 C CA . GLY A 1 175 ? 10.310 13.402 11.664 1.00 94.75 175 GLY A CA 1
ATOM 1362 C C . GLY A 1 175 ? 9.946 13.821 10.238 1.00 94.75 175 GLY A C 1
ATOM 1363 O O . GLY A 1 175 ? 9.033 14.604 9.991 1.00 94.75 175 GLY A O 1
ATOM 1364 N N . GLU A 1 176 ? 10.719 13.297 9.292 1.00 97.06 176 GLU A N 1
ATOM 1365 C CA . GLU A 1 176 ? 10.439 13.412 7.861 1.00 97.06 176 GLU A CA 1
ATOM 1366 C C . GLU A 1 176 ? 9.210 12.551 7.498 1.00 97.06 176 GLU A C 1
ATOM 1368 O O . GLU A 1 176 ? 8.915 11.586 8.206 1.00 97.06 176 GLU A O 1
ATOM 1373 N N . ILE A 1 177 ? 8.463 12.906 6.445 1.00 98.00 177 ILE A N 1
ATOM 1374 C CA . ILE A 1 177 ? 7.158 12.289 6.158 1.00 98.00 177 ILE A CA 1
ATOM 1375 C C . ILE A 1 177 ? 7.231 10.772 5.942 1.00 98.00 177 ILE A C 1
ATOM 1377 O O . ILE A 1 177 ? 6.333 10.080 6.405 1.00 98.00 177 ILE A O 1
ATOM 1381 N N . HIS A 1 178 ? 8.302 10.236 5.350 1.00 97.56 178 HIS A N 1
ATOM 1382 C CA . HIS A 1 178 ? 8.477 8.792 5.164 1.00 97.56 178 HIS A CA 1
ATOM 1383 C C . HIS A 1 178 ? 8.755 8.100 6.504 1.00 97.56 178 HIS A C 1
ATOM 1385 O O . HIS A 1 178 ? 8.350 6.963 6.729 1.00 97.56 178 HIS A O 1
ATOM 1391 N N . TYR A 1 179 ? 9.451 8.786 7.419 1.00 98.38 179 TYR A N 1
ATOM 1392 C CA . TYR A 1 179 ? 9.660 8.280 8.774 1.00 98.38 179 TYR A CA 1
ATOM 1393 C C . TYR A 1 179 ? 8.352 8.290 9.567 1.00 98.38 179 TYR A C 1
ATOM 1395 O O . TYR A 1 179 ? 8.023 7.277 10.176 1.00 98.38 179 TYR A O 1
ATOM 1403 N N . CYS A 1 180 ? 7.607 9.400 9.541 1.00 98.50 180 CYS A N 1
ATOM 1404 C CA . CYS A 1 180 ? 6.335 9.508 10.254 1.00 98.50 180 CYS A CA 1
ATOM 1405 C C . CYS A 1 180 ? 5.217 8.674 9.629 1.00 98.50 180 CYS A C 1
ATOM 1407 O O . CYS A 1 180 ? 4.347 8.222 10.361 1.00 98.50 180 CYS A O 1
ATOM 1409 N N . GLY A 1 181 ? 5.266 8.383 8.328 1.00 98.50 181 GLY A N 1
ATOM 1410 C CA . GLY A 1 181 ? 4.333 7.464 7.677 1.00 98.50 181 GLY A CA 1
ATOM 1411 C C . GLY A 1 181 ? 4.349 6.061 8.287 1.00 98.50 181 GLY A C 1
ATOM 1412 O O . GLY A 1 181 ? 3.301 5.430 8.393 1.00 98.50 181 GLY A O 1
ATOM 1413 N N . GLN A 1 182 ? 5.493 5.608 8.813 1.00 98.75 182 GLN A N 1
ATOM 1414 C CA . GLN A 1 182 ? 5.583 4.308 9.490 1.00 98.75 182 GLN A CA 1
ATOM 1415 C C . GLN A 1 182 ? 4.706 4.203 10.751 1.00 98.75 182 GLN A C 1
ATOM 1417 O O . GLN A 1 182 ? 4.422 3.092 11.197 1.00 98.75 182 GLN A O 1
ATOM 1422 N N . LEU A 1 183 ? 4.267 5.339 11.314 1.00 98.81 183 LEU A N 1
ATOM 1423 C CA . LEU A 1 183 ? 3.334 5.382 12.440 1.00 98.81 183 LEU A CA 1
ATOM 1424 C C . LEU A 1 183 ? 2.026 4.661 12.097 1.00 98.81 183 LEU A C 1
ATOM 1426 O O . LEU A 1 183 ? 1.608 3.778 12.836 1.00 98.81 183 LEU A O 1
ATOM 1430 N N . ILE A 1 184 ? 1.395 4.992 10.962 1.00 98.69 184 ILE A N 1
ATOM 1431 C CA . ILE A 1 184 ? 0.108 4.374 10.607 1.00 98.69 184 ILE A CA 1
ATOM 1432 C C . ILE A 1 184 ? 0.279 2.925 10.146 1.00 98.69 184 ILE A C 1
ATOM 1434 O O . ILE A 1 184 ? -0.563 2.093 10.474 1.00 98.69 184 ILE A O 1
ATOM 1438 N N . SER A 1 185 ? 1.379 2.580 9.461 1.00 98.75 185 SER A N 1
ATOM 1439 C CA . SER A 1 185 ? 1.658 1.171 9.156 1.00 98.75 185 SER A CA 1
ATOM 1440 C C . SER A 1 185 ? 1.889 0.349 10.425 1.00 98.75 185 SER A C 1
ATOM 1442 O O . SER A 1 185 ? 1.479 -0.806 10.458 1.00 98.75 185 SER A O 1
ATOM 1444 N N . GLY A 1 186 ? 2.472 0.952 11.469 1.00 98.81 186 GLY A N 1
ATOM 1445 C CA . GLY A 1 186 ? 2.595 0.347 12.796 1.00 98.81 186 GLY A CA 1
ATOM 1446 C C . GLY A 1 186 ? 1.244 0.061 13.436 1.00 98.81 186 GLY A C 1
ATOM 1447 O O . GLY A 1 186 ? 0.941 -1.095 13.720 1.00 98.81 186 GLY A O 1
ATOM 1448 N N . CYS A 1 187 ? 0.365 1.068 13.520 1.00 98.94 187 CYS A N 1
ATOM 1449 C CA . CYS A 1 187 ? -0.994 0.880 14.040 1.00 98.94 187 CYS A CA 1
ATOM 1450 C C . CYS A 1 187 ? -1.740 -0.265 13.335 1.00 98.94 187 CYS A C 1
ATOM 1452 O O . CYS A 1 187 ? -2.419 -1.072 13.975 1.00 98.94 187 CYS A O 1
ATOM 1454 N N . VAL A 1 188 ? -1.620 -0.339 12.005 1.00 98.94 188 VAL A N 1
ATOM 1455 C CA . VAL A 1 188 ? -2.251 -1.388 11.194 1.00 98.94 188 VAL A CA 1
ATOM 1456 C C . VAL A 1 188 ? -1.631 -2.757 11.466 1.00 98.94 188 VAL A C 1
ATOM 1458 O O . VAL A 1 188 ? -2.368 -3.736 11.589 1.00 98.94 188 VAL A O 1
ATOM 1461 N N . TRP A 1 189 ? -0.304 -2.839 11.582 1.00 98.88 189 TRP A N 1
ATOM 1462 C CA . TRP A 1 189 ? 0.397 -4.084 11.883 1.00 98.88 189 TRP A CA 1
ATOM 1463 C C . TRP A 1 189 ? 0.044 -4.628 13.268 1.00 98.88 189 TRP A C 1
ATOM 1465 O O . TRP A 1 189 ? -0.277 -5.810 13.394 1.00 98.88 189 TRP A O 1
ATOM 1475 N N . GLU A 1 190 ? 0.003 -3.772 14.289 1.00 98.88 190 GLU A N 1
ATOM 1476 C CA . GLU A 1 190 ? -0.374 -4.200 15.637 1.00 98.88 190 GLU A CA 1
ATOM 1477 C C . GLU A 1 190 ? -1.851 -4.591 15.726 1.00 98.88 190 GLU A C 1
ATOM 1479 O O . GLU A 1 190 ? -2.186 -5.628 16.297 1.00 98.88 190 GLU A O 1
ATOM 1484 N N . THR A 1 191 ? -2.744 -3.858 15.054 1.00 98.94 191 THR A N 1
ATOM 1485 C CA . THR A 1 191 ? -4.157 -4.270 14.949 1.00 98.94 191 THR A CA 1
ATOM 1486 C C . THR A 1 191 ? -4.276 -5.639 14.272 1.00 98.94 191 THR A C 1
ATOM 1488 O O . THR A 1 191 ? -5.032 -6.504 14.717 1.00 98.94 191 THR A O 1
ATOM 1491 N N . ARG A 1 192 ? -3.495 -5.876 13.210 1.00 98.81 192 ARG A N 1
ATOM 1492 C CA . ARG A 1 192 ? -3.402 -7.181 12.548 1.00 98.81 192 ARG A CA 1
ATOM 1493 C C . ARG A 1 192 ? -2.906 -8.264 13.509 1.00 98.81 192 ARG A C 1
ATOM 1495 O O . ARG A 1 192 ? -3.457 -9.360 13.480 1.00 98.81 192 ARG A O 1
ATOM 1502 N N . ASN A 1 193 ? -1.908 -7.994 14.353 1.00 98.81 193 ASN A N 1
ATOM 1503 C CA . ASN A 1 193 ? -1.390 -8.961 15.330 1.00 98.81 193 ASN A CA 1
ATOM 1504 C C . ASN A 1 193 ? -2.451 -9.375 16.354 1.00 98.81 193 ASN A C 1
ATOM 1506 O O . ASN A 1 193 ? -2.578 -10.567 16.645 1.00 98.81 193 ASN A O 1
ATOM 1510 N N . GLU A 1 194 ? -3.251 -8.426 16.835 1.00 98.88 194 GLU A N 1
ATOM 1511 C CA . GLU A 1 194 ? -4.378 -8.715 17.724 1.00 98.88 194 GLU A CA 1
ATOM 1512 C C . GLU A 1 194 ? -5.458 -9.547 17.010 1.00 98.88 194 GLU A C 1
ATOM 1514 O O . GLU A 1 194 ? -5.879 -10.590 17.518 1.00 98.88 194 GLU A O 1
ATOM 1519 N N . LEU A 1 195 ? -5.823 -9.179 15.775 1.00 98.88 195 LEU A N 1
ATOM 1520 C CA . LEU A 1 195 ? -6.795 -9.928 14.968 1.00 98.88 195 LEU A CA 1
ATOM 1521 C C . LEU A 1 195 ? -6.328 -11.350 14.630 1.00 98.88 195 LEU A C 1
ATOM 1523 O O . LEU A 1 195 ? -7.150 -12.254 14.521 1.00 98.88 195 LEU A O 1
ATOM 1527 N N . VAL A 1 196 ? -5.026 -11.608 14.488 1.00 98.62 196 VAL A N 1
ATOM 1528 C CA . VAL A 1 196 ? -4.510 -12.979 14.277 1.00 98.62 196 VAL A CA 1
ATOM 1529 C C . VAL A 1 196 ? -4.853 -13.886 15.456 1.00 98.62 196 VAL A C 1
ATOM 1531 O O . VAL A 1 196 ? -5.043 -15.092 15.282 1.00 98.62 196 VAL A O 1
ATOM 1534 N N . ILE A 1 197 ? -4.930 -13.324 16.662 1.00 98.50 197 ILE A N 1
ATOM 1535 C CA . ILE A 1 197 ? -5.233 -14.062 17.885 1.00 98.50 197 ILE A CA 1
ATOM 1536 C C . ILE A 1 197 ? -6.739 -14.329 17.986 1.00 98.50 197 ILE A C 1
ATOM 1538 O O . ILE A 1 197 ? -7.135 -15.445 18.340 1.00 98.50 197 ILE A O 1
ATOM 1542 N N . THR A 1 198 ? -7.573 -13.334 17.686 1.00 98.50 198 THR A N 1
ATOM 1543 C CA . THR A 1 198 ? -9.028 -13.392 17.907 1.00 98.50 198 THR A CA 1
ATOM 1544 C C . THR A 1 198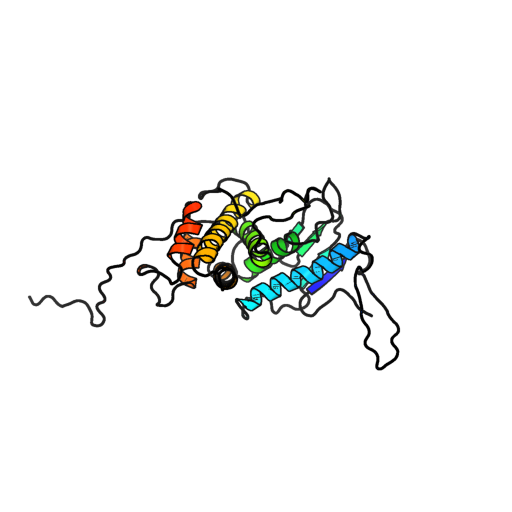 ? -9.814 -13.896 16.692 1.00 98.50 198 THR A C 1
ATOM 1546 O O . THR A 1 198 ? -10.777 -14.651 16.858 1.00 98.50 198 THR A O 1
ATOM 1549 N N . ASN A 1 199 ? -9.332 -13.606 15.482 1.00 98.50 199 ASN A N 1
ATOM 1550 C CA . ASN A 1 199 ? -9.933 -13.919 14.182 1.00 98.50 199 ASN A CA 1
ATOM 1551 C C . ASN A 1 199 ? -8.935 -14.641 13.237 1.00 98.50 199 ASN A C 1
ATOM 1553 O O . ASN A 1 199 ? -8.722 -14.223 12.097 1.00 98.50 199 ASN A O 1
ATOM 1557 N N . PRO A 1 200 ? -8.308 -15.767 13.640 1.00 98.06 200 PRO A N 1
ATOM 1558 C CA . PRO A 1 200 ? -7.220 -16.402 12.879 1.00 98.06 200 PRO A CA 1
ATOM 1559 C C . PRO A 1 200 ? -7.604 -16.884 11.469 1.00 98.06 200 PRO A C 1
ATOM 1561 O O . PRO A 1 200 ? -6.726 -17.205 10.671 1.00 98.06 200 PRO A O 1
ATOM 1564 N N . SER A 1 201 ? -8.898 -17.008 11.167 1.00 98.12 201 SER A N 1
ATOM 1565 C CA . SER A 1 201 ? -9.399 -17.446 9.859 1.00 98.12 201 SER A CA 1
ATOM 1566 C C . SER A 1 201 ? -9.523 -16.332 8.823 1.00 98.12 201 SER A C 1
ATOM 1568 O O . SER A 1 201 ? -9.570 -16.640 7.635 1.00 98.12 201 SER A O 1
ATOM 1570 N N . ASP A 1 202 ? -9.637 -15.085 9.269 1.00 98.06 202 ASP A N 1
ATOM 1571 C CA . ASP A 1 202 ? -10.137 -13.956 8.480 1.00 98.06 202 ASP A CA 1
ATOM 1572 C C . ASP A 1 202 ? -9.508 -12.611 8.883 1.00 98.06 202 ASP A C 1
ATOM 1574 O O . ASP A 1 202 ? -9.891 -11.571 8.352 1.00 98.06 202 ASP A O 1
ATOM 1578 N N . TYR A 1 203 ? -8.496 -12.612 9.760 1.00 98.75 203 TYR A N 1
ATOM 1579 C CA . TYR A 1 203 ? -7.796 -11.403 10.204 1.00 98.75 203 TYR A CA 1
ATOM 1580 C C . TYR A 1 203 ? -7.300 -10.541 9.038 1.00 98.75 203 TYR A C 1
ATOM 1582 O O . TYR A 1 203 ? -7.441 -9.321 9.095 1.00 98.75 203 TYR A O 1
ATOM 1590 N N . THR A 1 204 ? -6.763 -11.157 7.972 1.00 98.31 204 THR A N 1
ATOM 1591 C CA . THR A 1 204 ? -6.284 -10.427 6.790 1.00 98.31 204 THR A CA 1
ATOM 1592 C C . THR A 1 204 ? -7.424 -9.721 6.079 1.00 98.31 204 THR A C 1
ATOM 1594 O O . THR A 1 204 ? -7.250 -8.580 5.662 1.00 98.31 204 THR A O 1
ATOM 1597 N N . ASP A 1 205 ? -8.588 -10.364 5.962 1.00 98.69 205 ASP A N 1
ATOM 1598 C CA . ASP A 1 205 ? -9.752 -9.781 5.298 1.00 98.69 205 ASP A CA 1
ATOM 1599 C C . ASP A 1 205 ? -10.323 -8.612 6.114 1.00 98.69 205 ASP A C 1
ATOM 1601 O O . ASP A 1 205 ? -10.642 -7.568 5.543 1.00 98.69 205 ASP A O 1
ATOM 1605 N N . ILE A 1 206 ? -10.394 -8.756 7.444 1.00 98.88 206 ILE A N 1
ATOM 1606 C CA . ILE A 1 206 ? -10.883 -7.713 8.358 1.00 98.88 206 ILE A CA 1
ATOM 1607 C C . ILE A 1 206 ? -9.993 -6.471 8.269 1.00 98.88 206 ILE A C 1
ATOM 1609 O O . ILE A 1 206 ? -10.468 -5.398 7.894 1.00 98.88 206 ILE A O 1
ATOM 1613 N N . ILE A 1 207 ? -8.690 -6.605 8.549 1.00 98.88 207 ILE A N 1
ATOM 1614 C CA . ILE A 1 207 ? -7.794 -5.441 8.594 1.00 98.88 207 ILE A CA 1
ATOM 1615 C C . ILE A 1 207 ? -7.638 -4.779 7.223 1.00 98.88 207 ILE A C 1
ATOM 1617 O O . ILE A 1 207 ? -7.577 -3.555 7.128 1.00 98.88 207 ILE A O 1
ATOM 1621 N N . SER A 1 208 ? -7.637 -5.567 6.146 1.00 98.88 208 SER A N 1
ATOM 1622 C CA . SER A 1 208 ? -7.543 -5.033 4.787 1.00 98.88 208 SER A CA 1
ATOM 1623 C C . SER A 1 208 ? -8.800 -4.287 4.374 1.00 98.88 208 SER A C 1
ATOM 1625 O O . SER A 1 208 ? -8.698 -3.240 3.732 1.00 98.88 208 SER A O 1
ATOM 1627 N N . ASN A 1 209 ? -9.981 -4.773 4.770 1.00 98.81 209 ASN A N 1
ATOM 1628 C CA . ASN A 1 209 ? -11.219 -4.048 4.538 1.00 98.81 209 ASN A CA 1
ATOM 1629 C C . ASN A 1 209 ? -11.221 -2.695 5.259 1.00 98.81 209 ASN A C 1
ATOM 1631 O O . ASN A 1 209 ? -11.521 -1.679 4.624 1.00 98.81 209 ASN A O 1
ATOM 1635 N N . LEU A 1 210 ? -10.830 -2.674 6.535 1.00 98.88 210 LEU A N 1
ATOM 1636 C CA . LEU A 1 210 ? -10.740 -1.444 7.321 1.00 98.88 210 LEU A CA 1
ATOM 1637 C C . LEU A 1 210 ? -9.725 -0.471 6.708 1.00 98.88 210 LEU A C 1
ATOM 1639 O O . LEU A 1 210 ? -10.079 0.662 6.394 1.00 98.88 210 LEU A O 1
ATOM 1643 N N . ALA A 1 211 ? -8.498 -0.920 6.437 1.00 98.75 211 ALA A N 1
ATOM 1644 C CA . ALA A 1 211 ? -7.429 -0.065 5.924 1.00 98.75 211 ALA A CA 1
ATOM 1645 C C . ALA A 1 211 ? -7.723 0.521 4.536 1.00 98.75 211 ALA A C 1
ATOM 1647 O O . ALA A 1 211 ? -7.484 1.708 4.298 1.00 98.75 211 ALA A O 1
ATOM 1648 N N . VAL A 1 212 ? -8.282 -0.281 3.621 1.00 98.75 212 VAL A N 1
ATOM 1649 C CA . VAL A 1 212 ? -8.675 0.200 2.290 1.00 98.75 212 VAL A CA 1
ATOM 1650 C C . VAL A 1 212 ? -9.755 1.271 2.401 1.00 98.75 212 VAL A C 1
ATOM 1652 O O . VAL A 1 212 ? -9.652 2.317 1.758 1.00 98.75 212 VAL A O 1
ATOM 1655 N N . ASN A 1 213 ? -10.792 1.031 3.205 1.00 98.75 213 ASN A N 1
ATOM 1656 C CA . ASN A 1 213 ? -11.920 1.952 3.304 1.00 98.75 213 ASN A CA 1
ATOM 1657 C C . ASN A 1 213 ? -11.617 3.179 4.178 1.00 98.75 213 ASN A C 1
ATOM 1659 O O . ASN A 1 213 ? -12.191 4.237 3.928 1.00 98.75 213 ASN A O 1
ATOM 1663 N N . ALA A 1 214 ? -10.669 3.097 5.116 1.00 98.31 214 ALA A N 1
ATOM 1664 C CA . ALA A 1 214 ? -10.244 4.231 5.936 1.00 98.31 214 ALA A CA 1
ATOM 1665 C C . ALA A 1 214 ? -9.646 5.366 5.094 1.00 98.31 214 ALA A C 1
ATOM 1667 O O . ALA A 1 214 ? -9.855 6.534 5.414 1.00 98.31 214 ALA A O 1
ATOM 1668 N N . MET A 1 215 ? -9.007 5.053 3.958 1.00 98.38 215 MET A N 1
ATOM 1669 C CA . MET A 1 215 ? -8.544 6.075 3.006 1.00 98.38 215 MET A CA 1
ATOM 1670 C C . MET A 1 215 ? -9.670 6.984 2.504 1.00 98.38 215 MET A C 1
ATOM 1672 O O . MET A 1 215 ? -9.410 8.146 2.208 1.00 98.38 215 MET A O 1
ATOM 1676 N N . LEU A 1 216 ? -10.902 6.467 2.400 1.00 98.19 216 LEU A N 1
ATOM 1677 C CA . LEU A 1 216 ? -12.078 7.213 1.931 1.00 98.19 216 LEU A CA 1
ATOM 1678 C C . LEU A 1 216 ? -12.724 8.073 3.022 1.00 98.19 216 LEU A C 1
ATOM 1680 O O . LEU A 1 216 ? -13.504 8.968 2.694 1.00 98.19 216 LEU A O 1
ATOM 1684 N N . LEU A 1 217 ? -12.445 7.783 4.295 1.00 97.19 217 LEU A N 1
ATOM 1685 C CA . LEU A 1 217 ? -12.937 8.565 5.430 1.00 97.19 217 LEU A CA 1
ATOM 1686 C C . LEU A 1 217 ? -11.942 9.644 5.851 1.00 97.19 217 LEU A C 1
ATOM 1688 O O . LEU A 1 217 ? -12.359 10.763 6.155 1.00 97.19 217 LEU A O 1
ATOM 1692 N N . HIS A 1 218 ? -10.645 9.330 5.811 1.00 97.38 218 HIS A N 1
ATOM 1693 C CA . HIS A 1 218 ? -9.610 10.265 6.217 1.00 97.38 218 HIS A CA 1
ATOM 1694 C C . HIS A 1 218 ? -9.593 11.512 5.325 1.00 97.38 218 HIS A C 1
ATOM 1696 O O . HIS A 1 218 ? -9.665 11.443 4.095 1.00 97.38 218 HIS A O 1
ATOM 1702 N N . THR A 1 219 ? -9.425 12.676 5.951 1.00 94.44 219 THR A N 1
ATOM 1703 C CA . THR A 1 219 ? -9.255 13.947 5.247 1.00 94.44 219 THR A CA 1
ATOM 1704 C C . THR A 1 219 ? -8.007 14.663 5.734 1.00 94.44 219 THR A C 1
ATOM 1706 O O . THR A 1 219 ? -7.907 14.997 6.912 1.00 94.44 219 THR A O 1
ATOM 1709 N N . GLY A 1 220 ? -7.112 15.003 4.810 1.00 96.69 220 GLY A N 1
ATOM 1710 C CA . GLY A 1 220 ? -5.879 15.719 5.124 1.00 96.69 220 GLY A CA 1
ATOM 1711 C C . GLY A 1 220 ? -4.638 14.881 4.852 1.00 96.69 220 GLY A C 1
ATOM 1712 O O . GLY A 1 220 ? -4.713 13.822 4.247 1.00 96.69 220 GLY A O 1
ATOM 1713 N N . SER A 1 221 ? -3.485 15.431 5.220 1.00 97.62 221 SER A N 1
ATOM 1714 C CA . SER A 1 221 ? -2.162 14.864 4.933 1.00 97.62 221 SER A CA 1
ATOM 1715 C C . SER A 1 221 ? -1.453 14.284 6.156 1.00 97.62 221 SER A C 1
ATOM 1717 O O . SER A 1 221 ? -0.324 13.803 6.048 1.00 97.62 221 SER A O 1
ATOM 1719 N N . SER A 1 222 ? -2.066 14.437 7.328 1.00 97.38 222 SER A N 1
ATOM 1720 C CA . SER A 1 222 ? -1.443 14.191 8.623 1.00 97.38 222 SER A CA 1
ATOM 1721 C C . SER A 1 222 ? -1.995 12.944 9.285 1.00 97.38 222 SER A C 1
ATOM 1723 O O . SER A 1 222 ? -3.156 12.598 9.098 1.00 97.38 222 SER A O 1
ATOM 1725 N N . ILE A 1 223 ? -1.163 12.300 10.094 1.00 98.50 223 ILE A N 1
ATOM 1726 C CA . ILE A 1 223 ? -1.558 11.182 10.940 1.00 98.50 223 ILE A CA 1
ATOM 1727 C C . ILE A 1 223 ? -1.903 11.748 12.314 1.00 98.50 223 ILE A C 1
ATOM 1729 O O . ILE A 1 223 ? -1.051 12.310 13.004 1.00 98.50 223 ILE A O 1
ATOM 1733 N N . ASP A 1 224 ? -3.163 11.600 12.713 1.00 97.06 224 ASP A N 1
ATOM 1734 C CA . ASP A 1 224 ? -3.647 11.995 14.031 1.00 97.06 224 ASP A CA 1
ATOM 1735 C C . ASP A 1 224 ? -4.723 11.018 14.549 1.00 97.06 224 ASP A C 1
ATOM 1737 O O . ASP A 1 224 ? -5.260 10.227 13.764 1.00 97.06 224 ASP A O 1
ATOM 1741 N N . PRO A 1 225 ? -5.061 11.050 15.855 1.00 97.50 225 PRO A N 1
ATOM 1742 C CA . PRO A 1 225 ? -5.969 10.080 16.471 1.00 97.50 225 PRO A CA 1
ATOM 1743 C C . PRO A 1 225 ? -7.387 10.015 15.882 1.00 97.50 225 PRO A C 1
ATOM 1745 O O . PRO A 1 225 ? -8.133 9.097 16.214 1.00 97.50 225 PRO A O 1
ATOM 1748 N N . SER A 1 226 ? -7.792 10.945 15.008 1.00 97.12 226 SER A N 1
ATOM 1749 C CA . SER A 1 226 ? -9.048 10.798 14.262 1.00 97.12 226 SER A CA 1
ATOM 1750 C C . SER A 1 226 ? -9.058 9.561 13.361 1.00 97.12 226 SER A C 1
ATOM 1752 O O . SER A 1 226 ? -10.122 8.988 13.157 1.00 97.12 226 SER A O 1
ATOM 1754 N N . ILE A 1 227 ? -7.896 9.068 12.919 1.00 98.50 227 ILE A N 1
ATOM 1755 C CA . ILE A 1 227 ? -7.813 7.849 12.101 1.00 98.50 227 ILE A CA 1
ATOM 1756 C C . ILE A 1 227 ? -8.286 6.618 12.887 1.00 98.50 227 ILE A C 1
ATOM 1758 O O . ILE A 1 227 ? -8.932 5.737 12.324 1.00 98.50 227 ILE A O 1
ATOM 1762 N N . THR A 1 228 ? -8.051 6.563 14.200 1.00 98.69 228 THR A N 1
ATOM 1763 C CA . THR A 1 228 ? -8.602 5.493 15.047 1.00 98.69 228 THR A CA 1
ATOM 1764 C C . THR A 1 228 ? -10.129 5.516 15.027 1.00 98.69 228 THR A C 1
ATOM 1766 O O . THR A 1 228 ? -10.773 4.471 14.992 1.00 98.69 228 THR A O 1
ATOM 1769 N N . ILE A 1 229 ? -10.725 6.713 14.994 1.00 98.19 229 ILE A N 1
ATOM 1770 C CA . ILE A 1 229 ? -12.176 6.876 14.866 1.00 98.19 229 ILE A CA 1
ATOM 1771 C C . ILE A 1 229 ? -12.643 6.399 13.486 1.00 98.19 229 ILE A C 1
ATOM 1773 O O . ILE A 1 229 ? -13.658 5.715 13.428 1.00 98.19 229 ILE A O 1
ATOM 1777 N N . ASP A 1 230 ? -11.909 6.677 12.403 1.00 98.25 230 ASP A N 1
ATOM 1778 C CA . ASP A 1 230 ? -12.249 6.184 11.058 1.00 98.25 230 ASP A CA 1
ATOM 1779 C C . ASP A 1 230 ? -12.335 4.648 11.019 1.00 98.25 230 ASP A C 1
ATOM 1781 O O . ASP A 1 230 ? -13.286 4.096 10.465 1.00 98.25 230 ASP A O 1
ATOM 1785 N N . TYR A 1 231 ? -11.386 3.951 11.656 1.00 98.75 231 TYR A N 1
ATOM 1786 C CA . TYR A 1 231 ? -11.395 2.485 11.746 1.00 98.75 231 TYR A CA 1
ATOM 1787 C C . TYR A 1 231 ? -12.593 1.972 12.546 1.00 98.75 231 TYR A C 1
ATOM 1789 O O . TYR A 1 231 ? -13.288 1.070 12.088 1.00 98.75 231 TYR A O 1
ATOM 1797 N N . LEU A 1 232 ? -12.878 2.573 13.703 1.00 98.75 232 LEU A N 1
ATOM 1798 C CA . LEU A 1 232 ? -14.036 2.194 14.516 1.00 98.75 232 LEU A CA 1
ATOM 1799 C C . LEU A 1 232 ? -15.361 2.477 13.797 1.00 98.75 232 LEU A C 1
ATOM 1801 O O . LEU A 1 232 ? -16.279 1.673 13.865 1.00 98.75 232 LEU A O 1
ATOM 1805 N N . VAL A 1 233 ? -15.472 3.588 13.068 1.00 98.38 233 VAL A N 1
ATOM 1806 C CA . VAL A 1 233 ? -16.672 3.908 12.276 1.00 98.38 233 VAL A CA 1
ATOM 1807 C C . VAL A 1 233 ? -16.901 2.886 11.161 1.00 98.38 233 VAL A C 1
ATOM 1809 O O . VAL A 1 233 ? -18.049 2.588 10.846 1.00 98.38 233 VAL A O 1
ATOM 1812 N N . LEU A 1 234 ? -15.836 2.357 10.554 1.00 98.44 234 LEU A N 1
ATOM 1813 C CA . LEU A 1 234 ? -15.944 1.308 9.534 1.00 98.44 234 LEU A CA 1
ATOM 1814 C C . LEU A 1 234 ? -16.260 -0.066 10.123 1.00 98.44 234 LEU A C 1
ATOM 1816 O O . LEU A 1 234 ? -16.918 -0.865 9.461 1.00 98.44 234 LEU A O 1
ATOM 1820 N N . ASP A 1 235 ? -15.775 -0.333 11.331 1.00 98.56 235 ASP A N 1
ATOM 1821 C CA . ASP A 1 235 ? -16.009 -1.584 12.044 1.00 98.56 235 ASP A CA 1
ATOM 1822 C C . ASP A 1 235 ? -17.418 -1.651 12.669 1.00 98.56 235 ASP A C 1
ATOM 1824 O O . ASP A 1 235 ? -17.979 -2.732 12.805 1.00 98.56 235 ASP A O 1
ATOM 1828 N N . ASP A 1 236 ? -18.010 -0.505 13.015 1.00 97.69 236 ASP A N 1
ATOM 1829 C CA . ASP A 1 236 ? -19.320 -0.372 13.664 1.00 97.69 236 ASP A CA 1
ATOM 1830 C C . ASP A 1 236 ? -20.477 -1.072 12.925 1.00 97.69 236 ASP A C 1
ATOM 1832 O O . ASP A 1 236 ? -20.651 -0.961 11.709 1.00 97.69 236 ASP A O 1
ATOM 1836 N N . ASP A 1 237 ? -21.333 -1.755 13.690 1.00 96.31 237 ASP A N 1
ATOM 1837 C CA . ASP A 1 237 ? -22.442 -2.562 13.175 1.00 96.31 237 ASP A CA 1
ATOM 1838 C C . ASP A 1 237 ? -23.834 -1.999 13.512 1.00 96.31 237 ASP A C 1
ATOM 1840 O O . ASP A 1 237 ? -24.847 -2.505 13.007 1.00 96.31 237 ASP A O 1
ATOM 1844 N N . ASN A 1 238 ? -23.907 -0.946 14.336 1.00 93.19 238 ASN A N 1
ATOM 1845 C CA . ASN A 1 238 ? -25.169 -0.458 14.894 1.00 93.19 238 ASN A CA 1
ATOM 1846 C C . ASN A 1 238 ? -25.354 1.074 14.844 1.00 93.19 238 ASN A C 1
ATOM 1848 O O . ASN A 1 238 ? -26.446 1.565 15.149 1.00 93.19 238 ASN A O 1
ATOM 1852 N N . GLY A 1 239 ? -24.349 1.826 14.390 1.00 93.19 239 GLY A N 1
ATOM 1853 C CA . GLY A 1 239 ? -24.376 3.287 14.312 1.00 93.19 239 GLY A CA 1
ATOM 1854 C C . GLY A 1 239 ? -23.850 3.995 15.566 1.00 93.19 239 GLY A C 1
ATOM 1855 O O . GLY A 1 239 ? -24.058 5.208 15.690 1.00 93.19 239 GLY A O 1
ATOM 1856 N N . ASN A 1 240 ? -23.226 3.279 16.507 1.00 92.38 240 ASN A N 1
ATOM 1857 C CA . ASN A 1 240 ? -22.742 3.805 17.778 1.00 92.38 240 ASN A CA 1
ATOM 1858 C C . ASN A 1 240 ? -21.411 3.169 18.220 1.00 92.38 240 ASN A C 1
ATOM 1860 O O . ASN A 1 240 ? -21.364 2.287 19.068 1.00 92.38 240 ASN A O 1
ATOM 1864 N N . ILE A 1 241 ? -20.295 3.775 17.811 1.00 94.12 241 ILE A N 1
ATOM 1865 C CA . ILE A 1 241 ? -18.947 3.346 18.230 1.00 94.12 241 ILE A CA 1
ATOM 1866 C C . ILE A 1 241 ? -18.709 3.346 19.756 1.00 94.12 241 ILE A C 1
ATOM 1868 O O . ILE A 1 241 ? -17.746 2.745 20.230 1.00 94.12 241 ILE A O 1
ATOM 1872 N N . TYR A 1 242 ? -19.532 4.046 20.550 1.00 92.81 242 TYR A N 1
ATOM 1873 C CA . TYR A 1 242 ? -19.302 4.199 21.990 1.00 92.81 242 TYR A CA 1
ATOM 1874 C C . TYR A 1 242 ? -19.798 3.019 22.827 1.00 92.81 242 TYR A C 1
ATOM 1876 O O . TYR A 1 242 ? -19.413 2.928 23.994 1.00 92.81 242 TYR A O 1
ATOM 1884 N N . ASP A 1 243 ? -20.641 2.131 22.295 1.00 90.44 243 ASP A N 1
ATOM 1885 C CA . ASP A 1 243 ? -20.972 0.868 22.975 1.00 90.44 243 ASP A CA 1
ATOM 1886 C C . ASP A 1 243 ? -20.059 -0.300 22.571 1.00 90.44 243 ASP A C 1
ATOM 1888 O O . ASP A 1 243 ? -20.133 -1.375 23.172 1.00 90.44 243 ASP A O 1
ATOM 1892 N N . GLY A 1 244 ? -19.102 -0.020 21.685 1.00 93.94 244 GLY A N 1
ATOM 1893 C CA . GLY A 1 244 ? -18.118 -0.955 21.169 1.00 93.94 244 GLY A CA 1
ATOM 1894 C C . GLY A 1 244 ? -18.460 -1.374 19.747 1.00 93.94 244 GLY A C 1
ATOM 1895 O O . GLY A 1 244 ? -19.617 -1.490 19.370 1.00 93.94 244 GLY A O 1
ATOM 1896 N N . THR A 1 245 ? -17.423 -1.619 18.964 1.00 97.75 245 THR A N 1
ATOM 1897 C CA . THR A 1 245 ? -17.509 -2.182 17.616 1.00 97.75 245 THR A CA 1
ATOM 1898 C C . THR A 1 245 ? -17.069 -3.657 17.673 1.00 97.75 245 THR A C 1
ATOM 1900 O O . THR A 1 245 ? -16.429 -4.056 18.657 1.00 97.75 245 THR A O 1
ATOM 1903 N N . PRO A 1 246 ? -17.408 -4.494 16.675 1.00 98.25 246 PRO A N 1
ATOM 1904 C CA . PRO A 1 246 ? -17.065 -5.918 16.634 1.00 98.25 246 PRO A CA 1
ATOM 1905 C C . PRO A 1 246 ? -15.604 -6.250 16.972 1.00 98.25 246 PRO A C 1
ATOM 1907 O O . PRO A 1 246 ? -15.365 -7.229 17.679 1.00 98.25 246 PRO A O 1
ATOM 1910 N N . HIS A 1 247 ? -14.659 -5.422 16.523 1.00 98.62 247 HIS A N 1
ATOM 1911 C CA . HIS A 1 247 ? -13.215 -5.558 16.731 1.00 98.62 247 HIS A CA 1
ATOM 1912 C C . HIS A 1 247 ? -12.614 -4.345 17.464 1.00 98.62 247 HIS A C 1
ATOM 1914 O O . HIS A 1 247 ? -11.450 -3.982 17.266 1.00 98.62 247 HIS A O 1
ATOM 1920 N N . TYR A 1 248 ? -13.406 -3.681 18.320 1.00 98.62 248 TYR A N 1
ATOM 1921 C CA . TYR A 1 248 ? -12.956 -2.500 19.064 1.00 98.62 248 TYR A CA 1
ATOM 1922 C C . TYR A 1 248 ? -11.676 -2.772 19.852 1.00 98.62 248 TYR A C 1
ATOM 1924 O O . TYR A 1 248 ? -10.803 -1.912 19.908 1.00 98.62 248 TYR A O 1
ATOM 1932 N N . GLN A 1 249 ? -11.565 -3.940 20.493 1.00 98.56 249 GLN A N 1
ATOM 1933 C CA . GLN A 1 249 ? -10.437 -4.225 21.375 1.00 98.56 249 GLN A CA 1
ATOM 1934 C C . GLN A 1 249 ? -9.133 -4.349 20.587 1.00 98.56 249 GLN A C 1
ATOM 1936 O O . GLN A 1 249 ? -8.117 -3.827 21.028 1.00 98.56 249 GLN A O 1
ATOM 1941 N N . GLU A 1 250 ? -9.168 -4.993 19.428 1.00 98.88 250 GLU A N 1
ATOM 1942 C CA . GLU A 1 250 ? -8.033 -5.179 18.534 1.00 98.88 250 GLU A CA 1
ATOM 1943 C C . GLU A 1 250 ? -7.579 -3.841 17.947 1.00 98.88 250 GLU A C 1
ATOM 1945 O O . GLU A 1 250 ? -6.394 -3.515 18.008 1.00 98.88 250 GLU A O 1
ATOM 1950 N N . ILE A 1 251 ? -8.526 -3.028 17.459 1.00 98.88 251 ILE A N 1
ATOM 1951 C CA . ILE A 1 251 ? -8.249 -1.684 16.930 1.00 98.88 251 ILE A CA 1
ATOM 1952 C C . ILE A 1 251 ? -7.696 -0.779 18.038 1.00 98.88 251 ILE A C 1
ATOM 1954 O O . ILE A 1 251 ? -6.686 -0.105 17.846 1.00 98.88 251 ILE A O 1
ATOM 1958 N N . ALA A 1 252 ? -8.328 -0.771 19.215 1.00 98.75 252 ALA A N 1
ATOM 1959 C CA . ALA A 1 252 ? -7.913 0.057 20.343 1.00 98.75 252 ALA A CA 1
ATOM 1960 C C . ALA A 1 252 ? -6.539 -0.343 20.890 1.00 98.75 252 ALA A C 1
ATOM 1962 O O . ALA A 1 252 ? -5.759 0.543 21.231 1.00 98.75 252 ALA A O 1
ATOM 1963 N N . THR A 1 253 ? -6.238 -1.643 20.973 1.00 98.69 253 THR A N 1
ATOM 1964 C CA . THR A 1 253 ? -4.907 -2.124 21.358 1.00 98.69 253 THR A CA 1
ATOM 1965 C C . THR A 1 253 ? -3.881 -1.711 20.305 1.00 98.69 253 THR A C 1
ATOM 1967 O O . THR A 1 253 ? -2.925 -1.020 20.640 1.00 98.69 253 THR A O 1
ATOM 1970 N N . GLY A 1 254 ? -4.107 -2.050 19.031 1.00 98.62 254 GLY A N 1
ATOM 1971 C CA . GLY A 1 254 ? -3.132 -1.818 17.967 1.00 98.62 254 GLY A CA 1
ATOM 1972 C C . GLY A 1 254 ? -2.799 -0.343 17.749 1.00 98.62 254 GLY A C 1
ATOM 1973 O O . GLY A 1 254 ? -1.633 0.035 17.704 1.00 98.62 254 GLY A O 1
ATOM 1974 N N . PHE A 1 255 ? -3.808 0.527 17.682 1.00 98.88 255 PHE A N 1
ATOM 1975 C CA . PHE A 1 255 ? -3.575 1.972 17.595 1.00 98.88 255 PHE A CA 1
ATOM 1976 C C . PHE A 1 255 ? -3.054 2.564 18.920 1.00 98.88 255 PHE A C 1
ATOM 1978 O O . PHE A 1 255 ? -2.265 3.513 18.912 1.00 98.88 255 PHE A O 1
ATOM 1985 N N . GLY A 1 256 ? -3.459 2.008 20.066 1.00 98.69 256 GLY A N 1
ATOM 1986 C CA . GLY A 1 256 ? -3.021 2.446 21.394 1.00 98.69 256 GLY A CA 1
ATOM 1987 C C . GLY A 1 256 ? -1.520 2.266 21.643 1.00 98.69 256 GLY A C 1
ATOM 1988 O O . GLY A 1 256 ? -0.907 3.138 22.258 1.00 98.69 256 GLY A O 1
ATOM 1989 N N . GLU A 1 257 ? -0.895 1.219 21.090 1.00 98.56 257 GLU A N 1
ATOM 1990 C CA . GLU A 1 257 ? 0.569 1.016 21.154 1.00 98.56 257 GLU A CA 1
ATOM 1991 C C . GLU A 1 257 ? 1.367 2.172 20.519 1.00 98.56 257 GLU A C 1
ATOM 1993 O O . GLU A 1 257 ? 2.547 2.366 20.814 1.00 98.56 257 GLU A O 1
ATOM 1998 N N . HIS A 1 258 ? 0.706 2.994 19.702 1.00 98.69 258 HIS A N 1
ATOM 1999 C CA . HIS A 1 258 ? 1.279 4.135 18.995 1.00 98.69 258 HIS A CA 1
ATOM 2000 C C . HIS A 1 258 ? 0.749 5.503 19.485 1.00 98.69 258 HIS A C 1
ATOM 2002 O O . HIS A 1 258 ? 0.898 6.517 18.791 1.00 98.69 258 HIS A O 1
ATOM 2008 N N . ASN A 1 259 ? 0.135 5.563 20.678 1.00 98.56 259 ASN A N 1
ATOM 2009 C CA . ASN A 1 259 ? -0.558 6.736 21.248 1.00 98.56 259 ASN A CA 1
ATOM 2010 C C . ASN A 1 259 ? -1.695 7.286 20.363 1.00 98.56 259 ASN A C 1
ATOM 2012 O O . ASN A 1 259 ? -1.991 8.487 20.380 1.00 98.56 259 ASN A O 1
ATOM 2016 N N . MET A 1 260 ? -2.338 6.420 19.582 1.00 98.44 260 MET A N 1
ATOM 2017 C CA . MET A 1 260 ? -3.496 6.750 18.750 1.00 98.44 260 MET A CA 1
ATOM 2018 C C . MET A 1 260 ? -4.771 6.206 19.412 1.00 98.44 260 MET A C 1
ATOM 2020 O O . MET A 1 260 ? -5.551 5.476 18.810 1.00 98.44 260 MET A O 1
ATOM 2024 N N . ASP A 1 261 ? -4.961 6.529 20.690 1.00 98.12 261 ASP A N 1
ATOM 2025 C CA . ASP A 1 261 ? -5.953 5.885 21.556 1.00 98.12 261 ASP A CA 1
ATOM 2026 C C . ASP A 1 261 ? -7.392 5.932 21.011 1.00 98.12 261 ASP A C 1
ATOM 2028 O O . ASP A 1 261 ? -7.891 6.974 20.571 1.00 98.12 261 ASP A O 1
ATOM 2032 N N . ALA A 1 262 ? -8.099 4.807 21.137 1.00 97.69 262 ALA A N 1
ATOM 2033 C CA . ALA A 1 262 ? -9.537 4.746 20.907 1.00 97.69 262 ALA A CA 1
ATOM 2034 C C . ALA A 1 262 ? -10.319 5.528 21.987 1.00 97.69 262 ALA A C 1
ATOM 2036 O O . ALA A 1 262 ? -9.918 5.564 23.158 1.00 97.69 262 ALA A O 1
ATOM 2037 N N . PRO A 1 263 ? -11.468 6.140 21.639 1.00 95.81 263 PRO A N 1
ATOM 2038 C CA . PRO A 1 263 ? -12.324 6.797 22.618 1.00 95.81 263 PRO A CA 1
ATOM 2039 C C . PRO A 1 263 ? -12.875 5.782 23.633 1.00 95.81 263 PRO A C 1
ATOM 2041 O O . PRO A 1 263 ? -13.299 4.701 23.240 1.00 95.81 263 PRO A O 1
ATOM 2044 N N . PRO A 1 264 ? -12.954 6.123 24.933 1.00 93.56 264 PRO A N 1
ATOM 2045 C CA . PRO A 1 264 ? -13.419 5.188 25.950 1.00 93.56 264 PRO A CA 1
ATOM 2046 C C . PRO A 1 264 ? -14.878 4.770 25.728 1.00 93.56 264 PRO A C 1
ATOM 2048 O O . PRO A 1 264 ? -15.742 5.609 25.461 1.00 93.56 264 PRO A O 1
ATOM 2051 N N . LEU A 1 265 ? -15.159 3.482 25.941 1.00 92.88 265 LEU A N 1
ATOM 2052 C CA . LEU A 1 265 ? -16.507 2.926 25.837 1.00 92.88 265 LEU A CA 1
ATOM 2053 C C . LEU A 1 265 ? -17.451 3.476 26.916 1.00 92.88 265 LEU A C 1
ATOM 2055 O O . LEU A 1 265 ? -17.122 3.548 28.104 1.00 92.88 265 LEU A O 1
ATOM 2059 N N . ALA A 1 266 ? -18.678 3.775 26.507 1.00 87.19 266 ALA A N 1
ATOM 2060 C CA . ALA A 1 266 ? -19.800 4.166 27.345 1.00 87.19 266 ALA A CA 1
ATOM 2061 C C . ALA A 1 266 ? -20.820 3.016 27.448 1.00 87.19 266 ALA A C 1
ATOM 2063 O O . ALA A 1 266 ? -21.970 3.143 27.038 1.00 87.19 266 ALA A O 1
ATOM 2064 N N . LEU A 1 267 ? -20.413 1.902 28.067 1.00 78.31 267 LEU A N 1
ATOM 2065 C CA . LEU A 1 267 ? -21.196 0.652 28.173 1.00 78.31 267 LEU A CA 1
ATOM 2066 C C . LEU A 1 267 ? -22.548 0.772 28.915 1.00 78.31 267 LEU A C 1
ATOM 2068 O O . LEU A 1 267 ? -23.306 -0.194 28.994 1.00 78.31 267 LEU A O 1
ATOM 2072 N N . LEU A 1 268 ? -22.854 1.936 29.496 1.00 71.00 268 LEU A N 1
ATOM 2073 C CA . LEU A 1 268 ? -24.142 2.240 30.114 1.00 71.00 2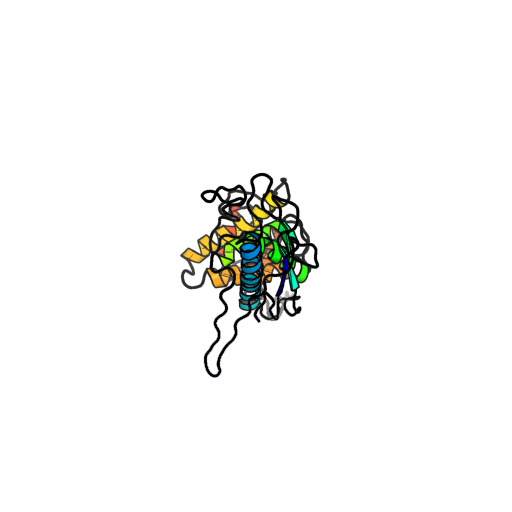68 LEU A CA 1
ATOM 2074 C C . LEU A 1 268 ? -24.776 3.451 29.416 1.00 71.00 268 LEU A C 1
ATOM 2076 O O . LEU A 1 268 ? -24.578 4.594 29.831 1.00 71.00 268 LEU A O 1
ATOM 2080 N N . GLY A 1 269 ? -25.561 3.184 28.373 1.00 64.12 269 GLY A N 1
ATOM 2081 C CA . GLY A 1 269 ? -26.404 4.166 27.694 1.00 64.12 269 GLY A CA 1
ATOM 2082 C C . GLY A 1 269 ? -27.855 4.101 28.178 1.00 64.12 269 GLY A C 1
ATOM 2083 O O . GLY A 1 269 ? -28.396 3.022 28.414 1.00 64.12 269 GLY A O 1
ATOM 2084 N N . PHE A 1 270 ? -28.504 5.256 28.328 1.00 68.62 270 PHE A N 1
ATOM 2085 C CA . PHE A 1 270 ? -29.954 5.327 28.521 1.00 68.62 270 PHE A CA 1
ATOM 2086 C C . PHE A 1 270 ? -30.597 5.784 27.219 1.00 68.62 270 PHE A C 1
ATOM 2088 O O . PHE A 1 270 ? -30.483 6.953 26.849 1.00 68.62 270 PHE A O 1
ATOM 2095 N N . GLU A 1 271 ? -31.298 4.881 26.541 1.00 69.12 271 GLU A N 1
ATOM 2096 C CA . GLU A 1 271 ? -32.130 5.260 25.407 1.00 69.12 271 GLU A CA 1
ATOM 2097 C C . GLU A 1 271 ? -33.521 5.684 25.869 1.00 69.12 271 GLU A C 1
ATOM 2099 O O . GLU A 1 271 ? -34.185 5.020 26.670 1.00 69.12 271 GLU A O 1
ATOM 2104 N N . PHE A 1 272 ? -33.985 6.794 25.306 1.00 77.56 272 PHE A N 1
ATOM 2105 C CA . PHE A 1 272 ? -35.326 7.317 25.520 1.00 77.56 272 PHE A CA 1
ATOM 2106 C C . PHE A 1 272 ? -36.076 7.340 24.183 1.00 77.56 272 PHE A C 1
ATOM 2108 O O . PHE A 1 272 ? -36.319 8.419 23.639 1.00 77.56 272 PHE A O 1
ATOM 2115 N N . PRO A 1 273 ? -36.465 6.174 23.629 1.00 76.44 273 PRO A N 1
ATOM 2116 C CA . PRO A 1 273 ? -37.079 6.082 22.298 1.00 76.44 273 PRO A CA 1
ATOM 2117 C C . PRO A 1 273 ? -38.407 6.848 22.176 1.00 76.44 273 PRO A C 1
ATOM 2119 O O . PRO A 1 273 ? -38.862 7.127 21.072 1.00 76.44 273 PRO A O 1
ATOM 2122 N N . ASN A 1 274 ? -39.013 7.228 23.306 1.00 84.00 274 ASN A N 1
ATOM 2123 C CA . ASN A 1 274 ? -40.229 8.042 23.377 1.00 84.00 274 ASN A CA 1
ATOM 2124 C C . ASN A 1 274 ? -39.997 9.423 24.025 1.00 84.00 274 ASN A C 1
ATOM 2126 O O . ASN A 1 274 ? -40.947 10.047 24.493 1.00 84.00 274 ASN A O 1
ATOM 2130 N N . GLY A 1 275 ? -38.748 9.895 24.076 1.00 80.19 275 GLY A N 1
ATOM 2131 C CA . GLY A 1 275 ? -38.365 11.120 24.777 1.00 80.19 275 GLY A CA 1
ATOM 2132 C C . GLY A 1 275 ? -38.152 10.927 26.281 1.00 80.19 275 GLY A C 1
ATOM 2133 O O . GLY A 1 275 ? -38.473 9.886 26.861 1.00 80.19 275 GLY A O 1
ATOM 2134 N N . LEU A 1 276 ? -37.551 11.937 26.913 1.00 79.69 276 LEU A N 1
ATOM 2135 C CA . LEU A 1 276 ? -37.314 11.948 28.357 1.00 79.69 276 LEU A CA 1
ATOM 2136 C C . LEU A 1 276 ? -38.651 11.987 29.121 1.00 79.69 276 LEU A C 1
ATOM 2138 O O . LEU A 1 276 ? -39.595 12.623 28.650 1.00 79.69 276 LEU A O 1
ATOM 2142 N N . PRO A 1 277 ? -38.745 11.368 30.313 1.00 80.75 277 PRO A N 1
ATOM 2143 C CA . PRO A 1 277 ? -39.915 11.513 31.171 1.00 80.75 277 PRO A CA 1
ATOM 2144 C C . PRO A 1 277 ? -40.199 12.991 31.466 1.00 80.75 277 PRO A C 1
ATOM 2146 O O . PRO A 1 277 ? -39.309 13.722 31.904 1.00 80.75 277 PRO A O 1
ATOM 2149 N N . GLU A 1 278 ? -41.440 13.432 31.262 1.00 81.62 278 GLU A N 1
ATOM 2150 C CA . GLU A 1 278 ? -41.856 14.774 31.671 1.00 81.62 278 GLU A CA 1
ATOM 2151 C C . GLU A 1 278 ? -41.963 14.851 33.200 1.00 81.62 278 GLU A C 1
ATOM 2153 O O . GLU A 1 278 ? -42.530 13.971 33.855 1.00 81.62 278 GLU A O 1
ATOM 2158 N N . ILE A 1 279 ? -41.427 15.926 33.784 1.00 76.81 279 ILE A N 1
ATOM 2159 C CA . ILE A 1 279 ? -41.636 16.227 35.201 1.00 76.81 279 ILE A CA 1
ATOM 2160 C C . ILE A 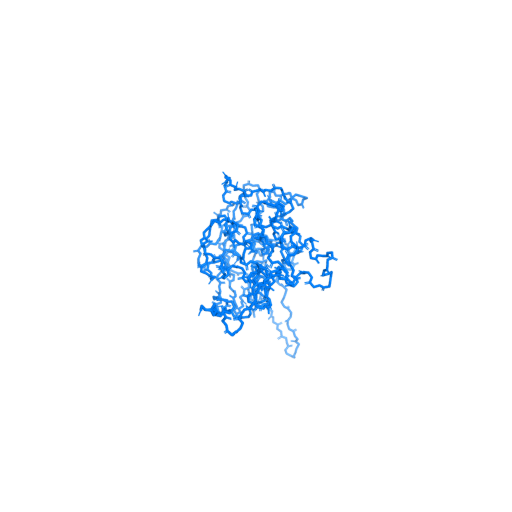1 279 ? -43.102 16.631 35.372 1.00 76.81 279 ILE A C 1
ATOM 2162 O O . ILE A 1 279 ? -43.519 17.673 34.869 1.00 76.81 279 ILE A O 1
ATOM 2166 N N . ILE A 1 280 ? -43.874 15.836 36.116 1.00 69.69 280 ILE A N 1
ATOM 2167 C CA . ILE A 1 280 ? -45.201 16.254 36.577 1.00 69.69 280 ILE A CA 1
ATOM 2168 C C . ILE A 1 280 ? -44.988 17.248 37.722 1.00 69.69 280 ILE A C 1
ATOM 2170 O O . ILE A 1 280 ? -44.652 16.849 38.839 1.00 69.69 280 ILE A O 1
ATOM 2174 N N . SER A 1 281 ? -45.127 18.540 37.417 1.00 73.06 281 SER A N 1
ATOM 2175 C CA . SER A 1 281 ? -45.168 19.626 38.406 1.00 73.06 281 SER A CA 1
ATOM 2176 C C . SER A 1 281 ? -46.552 19.782 39.019 1.00 73.06 281 SER A C 1
ATOM 2178 O O . SER A 1 281 ? -47.517 19.796 38.219 1.00 73.06 281 SER A O 1
#

Secondary structure (DSSP, 8-state):
-EESB-SSEEEEETTSSPPEE-----TTS-----TTTT---HHHHHHHHHHHHHHHHHHHHHHH-TT-TTTT-SSEEEEEEES--S-EEE-SS-EEEEPSBTTBPPS-SHHHHHHHHHHHHHHHHT---THHHHHHHHHHHHHHHT-SEE-TTTTS-SSS-SEESSS---SSP-S-HHHHHHHHHHHHHHHHHHHHHH-TTTHHHHHHHHHHHHHHH--SS---THHHHHHHHHH-SSS-GGG--TTHHHHHHHHHTTT-PPPPP-------TT-SPP---

Sequence (281 aa):
ESRLWGEWFRVFNQAGSDTVLSQTVTPPGPANFMHNDLNNDEYKRAEVNGYYQANIVRDFTITYNPSYPGLQQNAFPVNVNLNDNCNAYYDYESINFFTSGGGCPNTGFSTIIHHEYGHHLVAMAGSGQGEYGEGMGDVMGVLILDDPGLAYGFFSDCDSPLRNADNDIQYPCSGEIHYCGQLISGCVWETRNELVITNPSDYTDIISNLAVNAMLLHTGSSIDPSITIDYLVLDDDNGNIYDGTPHYQEIATGFGEHNMDAPPLALLGFEFPNGLPEIIS